Protein AF-0000000067930325 (afdb_homodimer)

Structure (mmCIF, N/CA/C/O backbone):
data_AF-0000000067930325-model_v1
#
loop_
_entity.id
_entity.type
_entity.pdbx_description
1 polymer Acetyltransferase
#
loop_
_atom_site.group_PDB
_atom_site.id
_atom_site.type_symbol
_atom_site.label_atom_id
_atom_site.label_alt_id
_atom_site.label_comp_id
_atom_site.label_asym_id
_atom_site.label_entity_id
_atom_site.label_seq_id
_atom_site.pdbx_PDB_ins_code
_atom_site.Cartn_x
_atom_site.Cartn_y
_atom_site.Cartn_z
_atom_site.occupancy
_atom_site.B_iso_or_equiv
_atom_site.auth_seq_id
_atom_site.auth_comp_id
_atom_site.auth_asym_id
_atom_site.auth_atom_id
_atom_site.pdbx_PDB_model_num
ATOM 1 N N . MET A 1 1 ? 3.953 36.719 16.406 1 61.34 1 MET A N 1
ATOM 2 C CA . MET A 1 1 ? 4.465 35.719 15.469 1 61.34 1 MET A CA 1
ATOM 3 C C . MET A 1 1 ? 3.615 34.438 15.516 1 61.34 1 MET A C 1
ATOM 5 O O . MET A 1 1 ? 3.1 34.062 16.562 1 61.34 1 MET A O 1
ATOM 9 N N . PRO A 1 2 ? 3.152 34.125 14.289 1 77.25 2 PRO A N 1
ATOM 10 C CA . PRO A 1 2 ? 2.273 32.969 14.406 1 77.25 2 PRO A CA 1
ATOM 11 C C . PRO A 1 2 ? 2.955 31.766 15.078 1 77.25 2 PRO A C 1
ATOM 13 O O . PRO A 1 2 ? 4.184 31.656 15.023 1 77.25 2 PRO A O 1
ATOM 16 N N . ALA A 1 3 ? 2.234 31.156 16 1 88.81 3 ALA A N 1
ATOM 17 C CA . ALA A 1 3 ? 2.768 30 16.703 1 88.81 3 ALA A CA 1
ATOM 18 C C . ALA A 1 3 ? 3.393 29 15.742 1 88.81 3 ALA A C 1
ATOM 20 O O . ALA A 1 3 ? 2.881 28.781 14.641 1 88.81 3 ALA A O 1
ATOM 21 N N . PRO A 1 4 ? 4.48 28.469 16.062 1 92.69 4 PRO A N 1
ATOM 22 C CA . PRO A 1 4 ? 5.176 27.531 15.188 1 92.69 4 PRO A CA 1
ATOM 23 C C . PRO A 1 4 ? 4.43 26.203 15.039 1 92.69 4 PRO A C 1
ATOM 25 O O . PRO A 1 4 ? 3.637 25.828 15.906 1 92.69 4 PRO A O 1
ATOM 28 N N . VAL A 1 5 ? 4.629 25.547 13.984 1 95.62 5 VAL A N 1
ATOM 29 C CA . VAL A 1 5 ? 4.098 24.219 13.773 1 95.62 5 VAL A CA 1
ATOM 30 C C . VAL A 1 5 ? 4.949 23.188 14.531 1 95.62 5 VAL A C 1
ATOM 32 O O . VAL A 1 5 ? 6.176 23.203 14.422 1 95.62 5 VAL A O 1
ATOM 35 N N . THR A 1 6 ? 4.359 22.406 15.328 1 96.88 6 THR A N 1
ATOM 36 C CA . THR A 1 6 ? 5.027 21.281 15.969 1 96.88 6 THR A CA 1
ATOM 37 C C . THR A 1 6 ? 4.449 19.953 15.484 1 96.88 6 THR A C 1
ATOM 39 O O . THR A 1 6 ? 3.242 19.844 15.25 1 96.88 6 THR A O 1
ATOM 42 N N . LEU A 1 7 ? 5.305 18.953 15.359 1 98 7 LEU A N 1
ATOM 43 C CA . LEU A 1 7 ? 4.895 17.625 14.891 1 98 7 LEU A CA 1
ATOM 44 C C . LEU A 1 7 ? 5.137 16.578 15.961 1 98 7 LEU A C 1
ATOM 46 O O . LEU A 1 7 ? 6.176 16.594 16.625 1 98 7 LEU A O 1
ATOM 50 N N . ARG A 1 8 ? 4.199 15.688 16.094 1 98.25 8 ARG A N 1
ATOM 51 C CA . ARG A 1 8 ? 4.363 14.562 17.016 1 98.25 8 ARG A CA 1
ATOM 52 C C . ARG A 1 8 ? 3.609 13.336 16.516 1 98.25 8 ARG A C 1
ATOM 54 O O . ARG A 1 8 ? 2.629 13.453 15.781 1 98.25 8 ARG A O 1
ATOM 61 N N . PRO A 1 9 ? 4.062 12.133 17.016 1 98.31 9 PRO A N 1
ATOM 62 C CA . PRO A 1 9 ? 3.275 10.945 16.703 1 98.31 9 PRO A CA 1
ATOM 63 C C . PRO A 1 9 ? 1.896 10.961 17.359 1 98.31 9 PRO A C 1
ATOM 65 O O . PRO A 1 9 ? 1.739 11.484 18.469 1 98.31 9 PRO A O 1
ATOM 68 N N . GLY A 1 10 ? 0.895 10.445 16.656 1 98.56 10 GLY A N 1
ATOM 69 C CA . GLY A 1 10 ? -0.403 10.219 17.281 1 98.56 10 GLY A CA 1
ATOM 70 C C . GLY A 1 10 ? -0.364 9.188 18.391 1 98.56 10 GLY A C 1
ATOM 71 O O . GLY A 1 10 ? 0.476 8.281 18.375 1 98.56 10 GLY A O 1
ATOM 72 N N . ARG A 1 11 ? -1.285 9.422 19.312 1 98.06 11 ARG A N 1
ATOM 73 C CA . ARG A 1 11 ? -1.456 8.484 20.422 1 98.06 11 ARG A CA 1
ATOM 74 C C . ARG A 1 11 ? -2.891 7.973 20.484 1 98.06 11 ARG A C 1
ATOM 76 O O . ARG A 1 11 ? -3.779 8.508 19.812 1 98.06 11 ARG A O 1
ATOM 83 N N . ILE A 1 12 ? -2.979 6.922 21.328 1 98.06 12 ILE A N 1
ATOM 84 C CA . ILE A 1 12 ? -4.289 6.285 21.438 1 98.06 12 ILE A CA 1
ATOM 85 C C . ILE A 1 12 ? -5.316 7.309 21.922 1 98.06 12 ILE A C 1
ATOM 87 O O . ILE A 1 12 ? -6.484 7.258 21.516 1 98.06 12 ILE A O 1
ATOM 91 N N . ASP A 1 13 ? -4.965 8.234 22.656 1 98.25 13 ASP A N 1
ATOM 92 C CA . ASP A 1 13 ? -5.887 9.25 23.156 1 98.25 13 ASP A CA 1
ATOM 93 C C . ASP A 1 13 ? -6.305 10.211 22.047 1 98.25 13 ASP A C 1
ATOM 95 O O . ASP A 1 13 ? -7.25 10.984 22.219 1 98.25 13 ASP A O 1
ATOM 99 N N . ASP A 1 14 ? -5.652 10.141 20.906 1 98.5 14 ASP A N 1
ATOM 100 C CA . ASP A 1 14 ? -5.957 11.031 19.797 1 98.5 14 ASP A CA 1
ATOM 101 C C . ASP A 1 14 ? -6.988 10.406 18.859 1 98.5 14 ASP A C 1
ATOM 103 O O . ASP A 1 14 ? -7.402 11.031 17.875 1 98.5 14 ASP A O 1
ATOM 107 N N . VAL A 1 15 ? -7.465 9.305 19.172 1 98.44 15 VAL A N 1
ATOM 108 C CA . VAL A 1 15 ? -8.234 8.5 18.219 1 98.44 15 VAL A CA 1
ATOM 109 C C . VAL A 1 15 ? -9.477 9.266 17.781 1 98.44 15 VAL A C 1
ATOM 111 O O . VAL A 1 15 ? -9.82 9.281 16.594 1 98.44 15 VAL A O 1
ATOM 114 N N . GLU A 1 16 ? -10.164 9.906 18.688 1 98.44 16 GLU A N 1
ATOM 115 C CA . GLU A 1 16 ? -11.359 10.664 18.328 1 98.44 16 GLU A CA 1
ATOM 116 C C . GLU A 1 16 ? -11.008 11.844 17.422 1 98.44 16 GLU A C 1
ATOM 118 O O . GLU A 1 16 ? -11.727 12.133 16.469 1 98.44 16 GLU A O 1
ATOM 123 N N . THR A 1 17 ? -9.922 12.492 17.734 1 98.38 17 THR A N 1
ATOM 124 C CA . THR A 1 17 ? -9.453 13.609 16.922 1 98.38 17 THR A CA 1
ATOM 125 C C . THR A 1 17 ? -9.078 13.141 15.516 1 98.38 17 THR A C 1
ATOM 127 O O . THR A 1 17 ? -9.422 13.781 14.523 1 98.38 17 THR A O 1
ATOM 130 N N . ILE A 1 18 ? -8.406 12.023 15.461 1 98.44 18 ILE A N 1
ATOM 131 C CA . ILE A 1 18 ? -7.988 11.445 14.188 1 98.44 18 ILE A CA 1
ATOM 132 C C . ILE A 1 18 ? -9.211 11.07 13.359 1 98.44 18 ILE A C 1
ATOM 134 O O . ILE A 1 18 ? -9.312 11.445 12.188 1 98.44 18 ILE A O 1
ATOM 138 N N . HIS A 1 19 ? -10.133 10.438 13.969 1 98.38 19 HIS A N 1
ATOM 139 C CA . HIS A 1 19 ? -11.336 10.031 13.25 1 98.38 19 HIS A CA 1
ATOM 140 C C . HIS A 1 19 ? -12.141 11.242 12.789 1 98.38 19 HIS A C 1
ATOM 142 O O . HIS A 1 19 ? -12.656 11.258 11.664 1 98.38 19 HIS A O 1
ATOM 148 N N . GLY A 1 20 ? -12.258 12.242 13.633 1 97.62 20 GLY A N 1
ATOM 149 C CA . GLY A 1 20 ? -12.914 13.477 13.234 1 97.62 20 GLY A CA 1
ATOM 150 C C . GLY A 1 20 ? -12.281 14.133 12.023 1 97.62 20 GLY A C 1
ATOM 151 O O . GLY A 1 20 ? -12.984 14.641 11.141 1 97.62 20 GLY A O 1
ATOM 152 N N . ALA A 1 21 ? -10.984 14.141 11.953 1 97.69 21 ALA A N 1
ATOM 153 C CA . ALA A 1 21 ? -10.258 14.688 10.812 1 97.69 21 ALA A CA 1
ATOM 154 C C . ALA A 1 21 ? -10.547 13.898 9.539 1 97.69 21 ALA A C 1
ATOM 156 O O . ALA A 1 21 ? -10.703 14.484 8.461 1 97.69 21 ALA A O 1
ATOM 157 N N . LEU A 1 22 ? -10.602 12.57 9.672 1 96.94 22 LEU A N 1
ATOM 158 C CA . LEU A 1 22 ? -10.914 11.727 8.523 1 96.94 22 LEU A CA 1
ATOM 159 C C . LEU A 1 22 ? -12.305 12.047 7.988 1 96.94 22 LEU A C 1
ATOM 161 O O . LEU A 1 22 ? -12.5 12.125 6.773 1 96.94 22 LEU A O 1
ATOM 165 N N . LEU A 1 23 ? -13.266 12.266 8.891 1 96.31 23 LEU A N 1
ATOM 166 C CA . LEU A 1 23 ? -14.617 12.602 8.469 1 96.31 23 LEU A CA 1
ATOM 167 C C . LEU A 1 23 ? -14.648 13.938 7.734 1 96.31 23 LEU A C 1
ATOM 169 O O . LEU A 1 23 ? -15.32 14.07 6.707 1 96.31 23 LEU A O 1
ATOM 173 N N . ARG A 1 24 ? -13.914 14.875 8.219 1 95.25 24 ARG A N 1
ATOM 174 C CA . ARG A 1 24 ? -13.852 16.172 7.57 1 95.25 24 ARG A CA 1
ATOM 175 C C . ARG A 1 24 ? -13.148 16.078 6.219 1 95.25 24 ARG A C 1
ATOM 177 O O . ARG A 1 24 ? -13.555 16.75 5.258 1 95.25 24 ARG A O 1
ATOM 184 N N . LEU A 1 25 ? -12.117 15.266 6.148 1 93.81 25 LEU A N 1
ATOM 185 C CA . LEU A 1 25 ? -11.445 15.023 4.883 1 93.81 25 LEU A CA 1
ATOM 186 C C . LEU A 1 25 ? -12.414 14.453 3.85 1 93.81 25 LEU A C 1
ATOM 188 O O . LEU A 1 25 ? -12.461 14.93 2.711 1 93.81 25 LEU A O 1
ATOM 192 N N . GLY A 1 26 ? -13.141 13.461 4.25 1 91.38 26 GLY A N 1
ATOM 193 C CA . GLY A 1 26 ? -14.148 12.883 3.373 1 91.38 26 GLY A CA 1
ATOM 194 C C . GLY A 1 26 ? -15.164 13.898 2.881 1 91.38 26 GLY A C 1
ATOM 195 O O . GLY A 1 26 ? -15.547 13.883 1.708 1 91.38 26 GLY A O 1
ATOM 196 N N . THR A 1 27 ? -15.57 14.75 3.756 1 88.62 27 THR A N 1
ATOM 197 C CA . THR A 1 27 ? -16.531 15.781 3.406 1 88.62 27 THR A CA 1
ATOM 198 C C . THR A 1 27 ? -15.945 16.75 2.375 1 88.62 27 THR A C 1
ATOM 200 O O . THR A 1 27 ? -16.625 17.109 1.409 1 88.62 27 THR A O 1
ATOM 203 N N . HIS A 1 28 ? -14.734 17.094 2.529 1 86 28 HIS A N 1
ATOM 204 C CA . HIS A 1 28 ? -14.055 18.031 1.643 1 86 28 HIS A CA 1
ATOM 205 C C . HIS A 1 28 ? -14.008 17.5 0.213 1 86 28 HIS A C 1
ATOM 207 O O . HIS A 1 28 ? -14.156 18.266 -0.742 1 86 28 HIS A O 1
ATOM 213 N N . ILE A 1 29 ? -13.938 16.203 0.096 1 81.06 29 ILE A N 1
ATOM 214 C CA . ILE A 1 29 ? -13.789 15.672 -1.251 1 81.06 29 ILE A CA 1
ATOM 215 C C . ILE A 1 29 ? -15.102 15.008 -1.688 1 81.06 29 ILE A C 1
ATOM 217 O O . ILE A 1 29 ? -15.125 14.258 -2.662 1 81.06 29 ILE A O 1
ATOM 221 N N . GLY A 1 30 ? -16.156 15.219 -0.931 1 80.5 30 GLY A N 1
ATOM 222 C CA . GLY A 1 30 ? -17.469 14.719 -1.284 1 80.5 30 GLY A CA 1
ATOM 223 C C . GLY A 1 30 ? -17.594 13.211 -1.141 1 80.5 30 GLY A C 1
ATOM 224 O O . GLY A 1 30 ? -18.359 12.57 -1.869 1 80.5 30 GLY A O 1
ATOM 225 N N . ALA A 1 31 ? -16.766 12.602 -0.215 1 80.31 31 ALA A N 1
ATOM 226 C CA . ALA A 1 31 ? -16.719 11.148 -0.077 1 80.31 31 ALA A CA 1
ATOM 227 C C . ALA A 1 31 ? -17 10.727 1.362 1 80.31 31 ALA A C 1
ATOM 229 O O . ALA A 1 31 ? -16.5 9.695 1.82 1 80.31 31 ALA A O 1
ATOM 230 N N . HIS A 1 32 ? -17.688 11.547 2.02 1 79 32 HIS A N 1
ATOM 231 C CA . HIS A 1 32 ? -17.922 11.25 3.43 1 79 32 HIS A CA 1
ATOM 232 C C . HIS A 1 32 ? -18.641 9.922 3.607 1 79 32 HIS A C 1
ATOM 234 O O . HIS A 1 32 ? -18.391 9.195 4.57 1 79 32 HIS A O 1
ATOM 240 N N . GLN A 1 33 ? -19.438 9.555 2.68 1 80.31 33 GLN A N 1
ATOM 241 C CA . GLN A 1 33 ? -20.203 8.312 2.787 1 80.31 33 GLN A CA 1
ATOM 242 C C . GLN A 1 33 ? -19.297 7.094 2.58 1 80.31 33 GLN A C 1
ATOM 244 O O . GLN A 1 33 ? -19.688 5.973 2.914 1 80.31 33 GLN A O 1
ATOM 249 N N . GLU A 1 34 ? -18.188 7.406 2.15 1 85.31 34 GLU A N 1
ATOM 250 C CA . GLU A 1 34 ? -17.266 6.305 1.888 1 85.31 34 GLU A CA 1
ATOM 251 C C . GLU A 1 34 ? -16.484 5.93 3.141 1 85.31 34 GLU A C 1
ATOM 253 O O . GLU A 1 34 ? -15.867 4.867 3.197 1 85.31 34 GLU A O 1
ATOM 258 N N . ILE A 1 35 ? -16.562 6.789 4.105 1 92.75 35 ILE A N 1
ATOM 259 C CA . ILE A 1 35 ? -15.859 6.508 5.352 1 92.75 35 ILE A CA 1
ATOM 260 C C . ILE A 1 35 ? -16.75 5.672 6.266 1 92.75 35 ILE A C 1
ATOM 262 O O . ILE A 1 35 ? -17.75 6.168 6.797 1 92.75 35 ILE A O 1
ATOM 266 N N . THR A 1 36 ? -16.406 4.477 6.469 1 95.44 36 THR A N 1
ATOM 267 C CA . THR A 1 36 ? -17.203 3.561 7.277 1 95.44 36 THR A CA 1
ATOM 268 C C . THR A 1 36 ? -16.438 3.162 8.539 1 95.44 36 THR A C 1
ATOM 270 O O . THR A 1 36 ? -16.984 2.471 9.406 1 95.44 36 THR A O 1
ATOM 273 N N . SER A 1 37 ? -15.281 3.633 8.656 1 97.44 37 SER A N 1
ATOM 274 C CA . SER A 1 37 ? -14.477 3.324 9.836 1 97.44 37 SER A CA 1
ATOM 275 C C . SER A 1 37 ? -15.055 3.965 11.086 1 97.44 37 SER A C 1
ATOM 277 O O . SER A 1 37 ? -15.797 4.945 11.008 1 97.44 37 SER A O 1
ATOM 279 N N . THR A 1 38 ? -14.672 3.395 12.297 1 97.81 38 THR A N 1
ATOM 280 C CA . THR A 1 38 ? -15.023 3.93 13.609 1 97.81 38 THR A CA 1
ATOM 281 C C . THR A 1 38 ? -13.766 4.207 14.43 1 97.81 38 THR A C 1
ATOM 283 O O . THR A 1 38 ? -12.688 3.682 14.125 1 97.81 38 THR A O 1
ATOM 286 N N . PRO A 1 39 ? -13.969 5.027 15.469 1 98.19 39 PRO A N 1
ATOM 287 C CA . PRO A 1 39 ? -12.836 5.203 16.375 1 98.19 39 PRO A CA 1
ATOM 288 C C . PRO A 1 39 ? -12.312 3.879 16.938 1 98.19 39 PRO A C 1
ATOM 290 O O . PRO A 1 39 ? -11.109 3.715 17.125 1 98.19 39 PRO A O 1
ATOM 293 N N . ASP A 1 40 ? -13.18 2.961 17.125 1 98.12 40 ASP A N 1
ATOM 294 C CA . ASP A 1 40 ? -12.773 1.661 17.656 1 98.12 40 ASP A CA 1
ATOM 295 C C . ASP A 1 40 ? -11.898 0.913 16.641 1 98.12 40 ASP A C 1
ATOM 297 O O . ASP A 1 40 ? -10.953 0.222 17.031 1 98.12 40 ASP A O 1
ATOM 301 N N . ASP A 1 41 ? -12.211 0.988 15.414 1 97.88 41 ASP A N 1
ATOM 302 C CA . ASP A 1 41 ? -11.367 0.389 14.383 1 97.88 41 ASP A CA 1
ATOM 303 C C . ASP A 1 41 ? -9.961 0.983 14.406 1 97.88 41 ASP A C 1
ATOM 305 O O . ASP A 1 41 ? -8.977 0.251 14.359 1 97.88 41 ASP A O 1
ATOM 309 N N . LEU A 1 42 ? -9.961 2.314 14.477 1 98.12 42 LEU A N 1
ATOM 310 C CA . LEU A 1 42 ? -8.68 3.004 14.492 1 98.12 42 LEU A CA 1
ATOM 311 C C . LEU A 1 42 ? -7.875 2.631 15.734 1 98.12 42 LEU A C 1
ATOM 313 O O . LEU A 1 42 ? -6.656 2.463 15.664 1 98.12 42 LEU A O 1
ATOM 317 N N . ARG A 1 43 ? -8.562 2.52 16.828 1 98 43 ARG A N 1
ATOM 318 C CA . ARG A 1 43 ? -7.891 2.1 18.047 1 98 43 ARG A CA 1
ATOM 319 C C . ARG A 1 43 ? -7.289 0.707 17.891 1 98 43 ARG A C 1
ATOM 321 O O . ARG A 1 43 ? -6.125 0.488 18.234 1 98 43 ARG A O 1
ATOM 328 N N . ARG A 1 44 ? -8.023 -0.156 17.406 1 97 44 ARG A N 1
ATOM 329 C CA . ARG A 1 44 ? -7.66 -1.563 17.297 1 97 44 ARG A CA 1
ATOM 330 C C . ARG A 1 44 ? -6.473 -1.739 16.344 1 97 44 ARG A C 1
ATOM 332 O O . ARG A 1 44 ? -5.516 -2.445 16.672 1 97 44 ARG A O 1
ATOM 339 N N . TYR A 1 45 ? -6.488 -1.046 15.258 1 97.81 45 TYR A N 1
ATOM 340 C CA . TYR A 1 45 ? -5.52 -1.356 14.211 1 97.81 45 TYR A CA 1
ATOM 341 C C . TYR A 1 45 ? -4.375 -0.353 14.211 1 97.81 45 TYR A C 1
ATOM 343 O O . TYR A 1 45 ? -3.311 -0.617 13.648 1 97.81 45 TYR A O 1
ATOM 351 N N . GLY A 1 46 ? -4.637 0.748 14.82 1 97.62 46 GLY A N 1
ATOM 352 C CA . GLY A 1 46 ? -3.631 1.794 14.742 1 97.62 46 GLY A CA 1
ATOM 353 C C . GLY A 1 46 ? -2.785 1.909 16 1 97.62 46 GLY A C 1
ATOM 354 O O . GLY A 1 46 ? -1.697 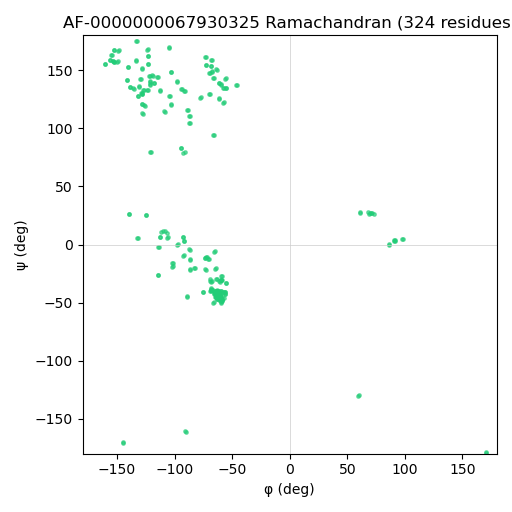2.486 15.969 1 97.62 46 GLY A O 1
ATOM 355 N N . PHE A 1 47 ? -3.225 1.321 17.109 1 97.44 47 PHE A N 1
ATOM 356 C CA . PHE A 1 47 ? -2.521 1.591 18.359 1 97.44 47 PHE A CA 1
ATOM 357 C C . PHE A 1 47 ? -2.393 0.322 19.188 1 97.44 47 PHE A C 1
ATOM 359 O O . PHE A 1 47 ? -2.283 0.386 20.406 1 97.44 47 PHE A O 1
ATOM 366 N N . GLY A 1 48 ? -2.402 -0.778 18.547 1 93.12 48 GLY A N 1
ATOM 367 C CA . GLY A 1 48 ? -2.117 -2.049 19.188 1 93.12 48 GLY A CA 1
ATOM 368 C C . GLY A 1 48 ? -0.646 -2.418 19.156 1 93.12 48 GLY A C 1
ATOM 369 O O . GLY A 1 48 ? 0.212 -1.555 18.969 1 93.12 48 GLY A O 1
ATOM 370 N N . GLU A 1 49 ? -0.253 -3.68 19.359 1 91.5 49 GLU A N 1
ATOM 371 C CA . GLU A 1 49 ? 1.119 -4.172 19.422 1 91.5 49 GLU A CA 1
ATOM 372 C C . GLU A 1 49 ? 1.8 -4.094 18.062 1 91.5 49 GLU A C 1
ATOM 374 O O . GLU A 1 49 ? 2.996 -3.805 17.984 1 91.5 49 GLU A O 1
ATOM 379 N N . LYS A 1 50 ? 1.042 -4.418 17.016 1 92.75 50 LYS A N 1
ATOM 380 C CA . LYS A 1 50 ? 1.522 -4.348 15.648 1 92.75 50 LYS A CA 1
ATOM 381 C C . LYS A 1 50 ? 0.663 -3.4 14.812 1 92.75 50 LYS A C 1
ATOM 383 O O . LYS A 1 50 ? -0.209 -3.844 14.062 1 92.75 50 LYS A O 1
ATOM 388 N N . PRO A 1 51 ? 0.908 -2.141 14.961 1 97.06 51 PRO A N 1
ATOM 389 C CA . PRO A 1 51 ? 0.042 -1.169 14.289 1 97.06 51 PRO A CA 1
ATOM 390 C C . PRO A 1 51 ? 0.065 -1.312 12.773 1 97.06 51 PRO A C 1
ATOM 392 O O . PRO A 1 51 ? 1.132 -1.504 12.18 1 97.06 51 PRO A O 1
ATOM 395 N N . ALA A 1 52 ? -1.107 -1.179 12.203 1 97.62 52 ALA A N 1
ATOM 396 C CA . ALA A 1 52 ? -1.265 -1.292 10.75 1 97.62 52 ALA A CA 1
ATOM 397 C C . ALA A 1 52 ? -0.931 0.027 10.062 1 97.62 52 ALA A C 1
ATOM 399 O O . ALA A 1 52 ? -0.724 0.062 8.844 1 97.62 52 ALA A O 1
ATOM 400 N N . PHE A 1 53 ? -0.977 1.058 10.828 1 98.12 53 PHE A N 1
ATOM 401 C CA . PHE A 1 53 ? -0.636 2.383 10.32 1 98.12 53 PHE A CA 1
ATOM 402 C C . PHE A 1 53 ? -0.04 3.248 11.43 1 98.12 53 PHE A C 1
ATOM 404 O O . PHE A 1 53 ? -0.06 2.867 12.602 1 98.12 53 PHE A O 1
ATOM 411 N N . SER A 1 54 ? 0.546 4.359 10.969 1 98.19 54 SER A N 1
ATOM 412 C CA . SER A 1 54 ? 1.036 5.398 11.867 1 98.19 54 SER A CA 1
ATOM 413 C C . SER A 1 54 ? 0.391 6.746 11.555 1 98.19 54 SER A C 1
ATOM 415 O O . SER A 1 54 ? -0.105 6.961 10.453 1 98.19 54 SER A O 1
ATOM 417 N N . THR A 1 55 ? 0.372 7.57 12.594 1 98.56 55 THR A N 1
ATOM 418 C CA . THR A 1 55 ? -0.148 8.922 12.414 1 98.56 55 THR A CA 1
ATOM 419 C C . THR A 1 55 ? 0.845 9.961 12.93 1 98.56 55 THR A C 1
ATOM 421 O O . THR A 1 55 ? 1.414 9.797 14.016 1 98.56 55 THR A O 1
ATOM 424 N N . LEU A 1 56 ? 1.104 10.922 12.102 1 98.81 56 LEU A N 1
ATOM 425 C CA . LEU A 1 56 ? 1.817 12.125 12.5 1 98.81 56 LEU A CA 1
ATOM 426 C C . LEU A 1 56 ? 0.858 13.305 12.641 1 98.81 56 LEU A C 1
ATOM 428 O O . LEU A 1 56 ? 0.065 13.578 11.742 1 98.81 56 LEU A O 1
ATOM 432 N N . ILE A 1 57 ? 0.906 13.992 13.805 1 98.81 57 ILE A N 1
ATOM 433 C CA . ILE A 1 57 ? -0.016 15.086 14.102 1 98.81 57 ILE A CA 1
ATOM 434 C C . ILE A 1 57 ? 0.748 16.406 14.148 1 98.81 57 ILE A C 1
ATOM 436 O O . ILE A 1 57 ? 1.836 16.484 14.727 1 98.81 57 ILE A O 1
ATOM 440 N N . ALA A 1 58 ? 0.202 17.375 13.484 1 98.69 58 ALA A N 1
ATOM 441 C CA . ALA A 1 58 ? 0.688 18.75 13.57 1 98.69 58 ALA A CA 1
ATOM 442 C C . ALA A 1 58 ? -0.156 19.562 14.547 1 98.69 58 ALA A C 1
ATOM 444 O O . ALA A 1 58 ? -1.384 19.453 14.562 1 98.69 58 ALA A O 1
ATOM 445 N N . GLU A 1 59 ? 0.524 20.391 15.305 1 98.31 59 GLU A N 1
ATOM 446 C CA . GLU A 1 59 ? -0.131 21.328 16.219 1 98.31 59 GLU A CA 1
ATOM 447 C C . GLU A 1 59 ? 0.392 22.75 16.031 1 98.31 59 GLU A C 1
ATOM 449 O O . GLU A 1 59 ? 1.57 22.938 15.727 1 98.31 59 GLU A O 1
ATOM 454 N N . ILE A 1 60 ? -0.484 23.641 16.141 1 97.31 60 ILE A N 1
ATOM 455 C CA . ILE A 1 60 ? -0.146 25.062 16.188 1 97.31 60 ILE A CA 1
ATOM 456 C C . ILE A 1 60 ? -0.756 25.703 17.438 1 97.31 60 ILE A C 1
ATOM 458 O O . ILE A 1 60 ? -1.978 25.688 17.609 1 97.31 60 ILE A O 1
ATOM 462 N N . GLY A 1 61 ? 0.059 26.234 18.297 1 94.62 61 GLY A N 1
ATOM 463 C CA . GLY A 1 61 ? -0.431 26.812 19.531 1 94.62 61 GLY A CA 1
ATOM 464 C C . GLY A 1 61 ? -1.137 25.812 20.422 1 94.62 61 GLY A C 1
ATOM 465 O O . GLY A 1 61 ? -2.152 26.125 21.047 1 94.62 61 GLY A O 1
ATOM 466 N N . GLY A 1 62 ? -0.771 24.594 20.312 1 94.75 62 GLY A N 1
ATOM 467 C CA . GLY A 1 62 ? -1.353 23.562 21.141 1 94.75 62 GLY A CA 1
ATOM 468 C C . GLY A 1 62 ? -2.639 22.984 20.562 1 94.75 62 GLY A C 1
ATOM 469 O O . GLY A 1 62 ? -3.221 22.062 21.141 1 94.75 62 GLY A O 1
ATOM 470 N N . GLU A 1 63 ? -2.982 23.531 19.438 1 96.81 63 GLU A N 1
ATOM 471 C CA . GLU A 1 63 ? -4.215 23.078 18.797 1 96.81 63 GLU A CA 1
ATOM 472 C C . GLU A 1 63 ? -3.92 22.156 17.625 1 96.81 63 GLU A C 1
ATOM 474 O O . GLU A 1 63 ? -2.938 22.344 16.906 1 96.81 63 GLU A O 1
ATOM 479 N N . PHE A 1 64 ? -4.879 21.219 17.438 1 98.19 64 PHE A N 1
ATOM 480 C CA . PHE A 1 64 ? -4.77 20.328 16.297 1 98.19 64 PHE A CA 1
ATOM 481 C C . PHE A 1 64 ? -4.812 21.125 14.992 1 98.19 64 PHE A C 1
ATOM 483 O O . PHE A 1 64 ? -5.766 21.859 14.734 1 98.19 64 PHE A O 1
ATOM 490 N N . ALA A 1 65 ? -3.791 20.922 14.148 1 98.56 65 ALA A N 1
ATOM 491 C CA . ALA A 1 65 ? -3.709 21.656 12.891 1 98.56 65 ALA A CA 1
ATOM 492 C C . ALA A 1 65 ? -3.846 20.719 11.695 1 98.56 65 ALA A C 1
ATOM 494 O O . ALA A 1 65 ? -4.293 21.125 10.625 1 98.56 65 ALA A O 1
ATOM 495 N N . GLY A 1 66 ? -3.482 19.469 11.875 1 98.69 66 GLY A N 1
ATOM 496 C CA . GLY A 1 66 ? -3.562 18.516 10.781 1 98.69 66 GLY A CA 1
ATOM 497 C C . GLY A 1 66 ? -2.893 17.188 11.102 1 98.69 66 GLY A C 1
ATOM 498 O O . GLY A 1 66 ? -2.404 16.984 12.211 1 98.69 66 GLY A O 1
ATOM 499 N N . LEU A 1 67 ? -2.939 16.281 10.094 1 98.75 67 LEU A N 1
ATOM 500 C CA . LEU A 1 67 ? -2.324 14.977 10.312 1 98.75 67 LEU A CA 1
ATOM 501 C C . LEU A 1 67 ? -1.931 14.336 8.984 1 98.75 67 LEU A C 1
ATOM 503 O O . LEU A 1 67 ? -2.385 14.766 7.922 1 98.75 67 LEU A O 1
ATOM 507 N N . CYS A 1 68 ? -1.035 13.422 9.062 1 98.75 68 CYS A N 1
ATOM 508 C CA . CYS A 1 68 ? -0.654 12.508 7.992 1 98.75 68 CYS A CA 1
ATOM 509 C C . CYS A 1 68 ? -0.697 11.062 8.469 1 98.75 68 CYS A C 1
ATOM 511 O O . CYS A 1 68 ? 0.003 10.695 9.414 1 98.75 68 CYS A O 1
ATOM 513 N N . LEU A 1 69 ? -1.598 10.305 7.945 1 98.62 69 LEU A N 1
ATOM 514 C CA . LEU A 1 69 ? -1.65 8.867 8.203 1 98.62 69 LEU A CA 1
ATOM 515 C C . LEU A 1 69 ? -0.912 8.094 7.117 1 98.62 69 LEU A C 1
ATOM 517 O O . LEU A 1 69 ? -1.111 8.344 5.926 1 98.62 69 LEU A O 1
ATOM 521 N N . HIS A 1 70 ? -0.067 7.113 7.551 1 98.62 70 HIS A N 1
ATOM 522 C CA . HIS A 1 70 ? 0.82 6.434 6.613 1 98.62 70 HIS A CA 1
ATOM 523 C C . HIS A 1 70 ? 1.193 5.043 7.113 1 98.62 70 HIS A C 1
ATOM 525 O O . HIS A 1 70 ? 1.002 4.73 8.289 1 98.62 70 HIS A O 1
ATOM 531 N N . PHE A 1 71 ? 1.695 4.203 6.246 1 98.44 71 PHE A N 1
ATOM 532 C CA . PHE A 1 71 ? 2.199 2.883 6.605 1 98.44 71 PHE A CA 1
ATOM 533 C C . PHE A 1 71 ? 3.277 2.432 5.629 1 98.44 71 PHE A C 1
ATOM 535 O O . PHE A 1 71 ? 3.381 2.963 4.52 1 98.44 71 PHE A O 1
ATOM 542 N N . PRO A 1 72 ? 4.133 1.525 6.055 1 97.62 72 PRO A N 1
ATOM 543 C CA . PRO A 1 72 ? 5.211 1.072 5.176 1 97.62 72 PRO A CA 1
ATOM 544 C C . PRO A 1 72 ? 4.703 0.235 4.004 1 97.62 72 PRO A C 1
ATOM 546 O O . PRO A 1 72 ? 3.709 -0.482 4.137 1 97.62 72 PRO A O 1
ATOM 549 N N . ILE A 1 73 ? 5.383 0.356 2.918 1 98 73 ILE A N 1
ATOM 550 C CA . ILE A 1 73 ? 5.195 -0.489 1.744 1 98 73 ILE A CA 1
ATOM 551 C C . ILE A 1 73 ? 6.551 -0.966 1.229 1 98 73 ILE A C 1
ATOM 553 O O . ILE A 1 73 ? 7.594 -0.566 1.747 1 98 73 ILE A O 1
ATOM 557 N N . PHE A 1 74 ? 6.488 -1.822 0.224 1 98 74 PHE A N 1
ATOM 558 C CA . PHE A 1 74 ? 7.73 -2.402 -0.27 1 98 74 PHE A CA 1
ATOM 559 C C . PHE A 1 74 ? 7.703 -2.529 -1.788 1 98 74 PHE A C 1
ATOM 561 O O . PHE A 1 74 ? 6.668 -2.863 -2.369 1 98 74 PHE A O 1
ATOM 568 N N . SER A 1 75 ? 8.828 -2.271 -2.355 1 97 75 SER A N 1
ATOM 569 C CA . SER A 1 75 ? 9.008 -2.514 -3.783 1 97 75 SER A CA 1
ATOM 570 C C . SER A 1 75 ? 9.945 -3.697 -4.027 1 97 75 SER A C 1
ATOM 572 O O . SER A 1 75 ? 11.148 -3.602 -3.797 1 97 75 SER A O 1
ATOM 574 N N . THR A 1 76 ? 9.414 -4.707 -4.578 1 95.75 76 THR A N 1
ATOM 575 C CA . THR A 1 76 ? 10.25 -5.859 -4.906 1 95.75 76 THR A CA 1
ATOM 576 C C . THR A 1 76 ? 11.133 -5.566 -6.117 1 95.75 76 THR A C 1
ATOM 578 O O . THR A 1 76 ? 12.141 -6.238 -6.336 1 95.75 76 THR A O 1
ATOM 581 N N . TRP A 1 77 ? 10.727 -4.621 -6.871 1 94.5 77 TRP A N 1
ATOM 582 C CA . TRP A 1 77 ? 11.516 -4.23 -8.031 1 94.5 77 TRP A CA 1
ATOM 583 C C . TRP A 1 77 ? 12.742 -3.428 -7.613 1 94.5 77 TRP A C 1
ATOM 585 O O . TRP A 1 77 ? 13.852 -3.684 -8.086 1 94.5 77 TRP A O 1
ATOM 595 N N . MET A 1 78 ? 12.57 -2.559 -6.672 1 95.81 78 MET A N 1
ATOM 596 C CA . MET A 1 78 ? 13.695 -1.776 -6.16 1 95.81 78 MET A CA 1
ATOM 597 C C . MET A 1 78 ? 14.414 -2.527 -5.047 1 95.81 78 MET A C 1
ATOM 599 O O . MET A 1 78 ? 15.562 -2.213 -4.723 1 95.81 78 MET A O 1
ATOM 603 N N . GLY A 1 79 ? 13.703 -3.492 -4.438 1 97.12 79 GLY A N 1
ATOM 604 C CA . GLY A 1 79 ? 14.258 -4.215 -3.305 1 97.12 79 GLY A CA 1
ATOM 605 C C . GLY A 1 79 ? 14.383 -3.367 -2.055 1 97.12 79 GLY A C 1
ATOM 606 O O . GLY A 1 79 ? 15.305 -3.555 -1.257 1 97.12 79 GLY A O 1
ATOM 607 N N . ARG A 1 80 ? 13.562 -2.369 -1.92 1 97.62 80 ARG A N 1
ATOM 608 C CA . ARG A 1 80 ? 13.656 -1.417 -0.819 1 97.62 80 ARG A CA 1
ATOM 609 C C . ARG A 1 80 ? 12.281 -1.032 -0.301 1 97.62 80 ARG A C 1
ATOM 611 O O . ARG A 1 80 ? 11.305 -1.05 -1.052 1 97.62 80 ARG A O 1
ATOM 618 N N . PRO A 1 81 ? 12.227 -0.648 1.021 1 97.94 81 PRO A N 1
ATOM 619 C CA . PRO A 1 81 ? 10.961 -0.144 1.569 1 97.94 81 PRO A CA 1
ATOM 620 C C . PRO A 1 81 ? 10.633 1.266 1.085 1 97.94 81 PRO A C 1
ATOM 622 O O . PRO A 1 81 ? 11.492 1.947 0.522 1 97.94 81 PRO A O 1
ATOM 625 N N . GLY A 1 82 ? 9.383 1.59 1.231 1 98.38 82 GLY A N 1
ATOM 626 C CA . GLY A 1 82 ? 8.844 2.936 1.096 1 98.38 82 GLY A CA 1
ATOM 627 C C . GLY A 1 82 ? 7.711 3.225 2.059 1 98.38 82 GLY A C 1
ATOM 628 O O . GLY A 1 82 ? 7.492 2.477 3.014 1 98.38 82 GLY A O 1
ATOM 629 N N . VAL A 1 83 ? 7.094 4.352 1.798 1 98.62 83 VAL A N 1
ATOM 630 C CA . VAL A 1 83 ? 5.98 4.734 2.662 1 98.62 83 VAL A CA 1
ATOM 631 C C . VAL A 1 83 ? 4.777 5.129 1.812 1 98.62 83 VAL A C 1
ATOM 633 O O . VAL A 1 83 ? 4.93 5.777 0.773 1 98.62 83 VAL A O 1
ATOM 636 N N . TYR A 1 84 ? 3.645 4.641 2.244 1 98.56 84 TYR A N 1
ATOM 637 C CA . TYR A 1 84 ? 2.383 5.027 1.621 1 98.56 84 TYR A CA 1
ATOM 638 C C . TYR A 1 84 ? 1.638 6.039 2.484 1 98.56 84 TYR A C 1
ATOM 640 O O . TYR A 1 84 ? 1.318 5.758 3.643 1 98.56 84 TYR A O 1
ATOM 648 N N . VAL A 1 85 ? 1.393 7.199 1.908 1 98.25 85 VAL A N 1
ATOM 649 C CA . VAL A 1 85 ? 0.574 8.203 2.582 1 98.25 85 VAL A CA 1
ATOM 650 C C . VAL A 1 85 ? -0.897 7.984 2.236 1 98.25 85 VAL A C 1
ATOM 652 O O . VAL A 1 85 ? -1.304 8.172 1.087 1 98.25 85 VAL A O 1
ATOM 655 N N . GLN A 1 86 ? -1.629 7.66 3.225 1 96.81 86 GLN A N 1
ATOM 656 C CA . GLN A 1 86 ? -3.039 7.34 3.031 1 96.81 86 GLN A CA 1
ATOM 657 C C . GLN A 1 86 ? -3.908 8.586 3.137 1 96.81 86 GLN A C 1
ATOM 659 O O . GLN A 1 86 ? -4.844 8.773 2.352 1 96.81 86 GLN A O 1
ATOM 664 N N . ASP A 1 87 ? -3.627 9.383 4.125 1 96.69 87 ASP A N 1
ATOM 665 C CA . ASP A 1 87 ? -4.418 10.586 4.367 1 96.69 87 ASP A CA 1
ATOM 666 C C . ASP A 1 87 ? -3.523 11.766 4.742 1 96.69 87 ASP A C 1
ATOM 668 O O . ASP A 1 87 ? -2.596 11.625 5.539 1 96.69 87 ASP A O 1
ATOM 672 N N . LEU A 1 88 ? -3.83 12.828 4.148 1 97.44 88 LEU A N 1
ATOM 673 C CA . LEU A 1 88 ? -3.271 14.117 4.527 1 97.44 88 LEU A CA 1
ATOM 674 C C . LEU A 1 88 ? -4.379 15.148 4.742 1 97.44 88 LEU A C 1
ATOM 676 O O . LEU A 1 88 ? -5.18 15.398 3.84 1 97.44 88 LEU A O 1
ATOM 680 N N . TYR A 1 89 ? -4.418 15.68 5.949 1 97.31 89 TYR A N 1
ATOM 681 C CA . TYR A 1 89 ? -5.469 16.625 6.301 1 97.31 89 TYR A CA 1
ATOM 682 C C . TYR A 1 89 ? -4.895 17.828 7.051 1 97.31 89 TYR A C 1
ATOM 684 O O . TYR A 1 89 ? -4.031 17.672 7.918 1 97.31 89 TYR A O 1
ATOM 692 N N . VAL A 1 90 ? -5.297 18.953 6.664 1 97.88 90 VAL A N 1
ATOM 693 C CA . VAL A 1 90 ? -4.98 20.203 7.359 1 97.88 90 VAL A CA 1
ATOM 694 C C . VAL A 1 90 ? -6.262 20.984 7.617 1 97.88 90 VAL A C 1
ATOM 696 O O . VAL A 1 90 ? -7.07 21.188 6.711 1 97.88 90 VAL A O 1
ATOM 699 N N . GLU A 1 91 ? -6.43 21.406 8.859 1 97.38 91 GLU A N 1
ATOM 700 C CA . GLU A 1 91 ? -7.566 22.266 9.18 1 97.38 91 GLU A CA 1
ATOM 701 C C . GLU A 1 91 ? -7.594 23.5 8.297 1 97.38 91 GLU A C 1
ATOM 703 O O . GLU A 1 91 ? -6.555 24.109 8.031 1 97.38 91 GLU A O 1
ATOM 708 N N . ASP A 1 92 ? -8.812 23.875 7.949 1 95.12 92 ASP A N 1
ATOM 709 C CA . ASP A 1 92 ? -9 25 7.031 1 95.12 92 ASP A CA 1
ATOM 710 C C . ASP A 1 92 ? -8.32 26.266 7.57 1 95.12 92 ASP A C 1
ATOM 712 O O . ASP A 1 92 ? -7.652 26.984 6.82 1 95.12 92 ASP A O 1
ATOM 716 N N . ARG A 1 93 ? -8.438 26.547 8.805 1 94.44 93 ARG A N 1
ATOM 717 C CA . ARG A 1 93 ? -7.953 27.797 9.398 1 94.44 93 ARG A CA 1
ATOM 718 C C . ARG A 1 93 ? -6.43 27.828 9.438 1 94.44 93 ARG A C 1
ATOM 720 O O . ARG A 1 93 ? -5.832 28.891 9.68 1 94.44 93 ARG A O 1
ATOM 727 N N . PHE A 1 94 ? -5.809 26.672 9.195 1 95.62 94 PHE A N 1
ATOM 728 C CA . PHE A 1 94 ? -4.352 26.641 9.258 1 95.62 94 PHE A CA 1
ATOM 729 C C . PHE A 1 94 ? -3.758 26.406 7.871 1 95.62 94 PHE A C 1
ATOM 731 O O . PHE A 1 94 ? -2.555 26.172 7.738 1 95.62 94 PHE A O 1
ATOM 738 N N . ARG A 1 95 ? -4.555 26.391 6.859 1 92.31 95 ARG A N 1
ATOM 739 C CA . ARG A 1 95 ? -4.047 26.234 5.5 1 92.31 95 ARG A CA 1
ATOM 740 C C . ARG A 1 95 ? -3.234 27.453 5.074 1 92.31 95 ARG A C 1
ATOM 742 O O . ARG A 1 95 ? -3.428 28.547 5.602 1 92.31 95 ARG A O 1
ATOM 749 N N . GLY A 1 96 ? -2.268 27.234 4.254 1 89.94 96 GLY A N 1
ATOM 750 C CA . GLY A 1 96 ? -1.384 28.312 3.818 1 89.94 96 GLY A CA 1
ATOM 751 C C . GLY A 1 96 ? -0.169 28.484 4.711 1 89.94 96 GLY A C 1
ATOM 752 O O . GLY A 1 96 ? 0.651 29.375 4.484 1 89.94 96 GLY A O 1
ATOM 753 N N . ARG A 1 97 ? -0.027 27.625 5.664 1 91.62 97 ARG A N 1
ATOM 754 C CA . ARG A 1 97 ? 1.084 27.719 6.605 1 91.62 97 ARG A CA 1
ATOM 755 C C . ARG A 1 97 ? 2.064 26.562 6.402 1 91.62 97 ARG A C 1
ATOM 757 O O . ARG A 1 97 ? 2.809 26.203 7.316 1 91.62 97 ARG A O 1
ATOM 764 N N . ARG A 1 98 ? 1.957 25.828 5.398 1 94 98 ARG A N 1
ATOM 765 C CA . ARG A 1 98 ? 2.855 24.766 4.977 1 94 98 ARG A CA 1
ATOM 766 C C . ARG A 1 98 ? 2.785 23.578 5.938 1 94 98 ARG A C 1
ATOM 768 O O . ARG A 1 98 ? 3.771 22.859 6.121 1 94 98 ARG A O 1
ATOM 775 N N . VAL A 1 99 ? 1.668 23.469 6.559 1 96.56 99 VAL A N 1
ATOM 776 C CA . VAL A 1 99 ? 1.485 22.375 7.504 1 96.56 99 VAL A CA 1
ATOM 777 C C . VAL A 1 99 ? 1.553 21.031 6.762 1 96.56 99 VAL A C 1
ATOM 779 O O . VAL A 1 99 ? 2.268 20.125 7.18 1 96.56 99 VAL A O 1
ATOM 782 N N . GLY A 1 100 ? 0.867 20.906 5.598 1 97.25 100 GLY A N 1
ATOM 783 C CA . GLY A 1 100 ? 0.873 19.688 4.812 1 97.25 100 GLY A CA 1
ATOM 784 C C . GLY A 1 100 ? 2.256 19.281 4.336 1 97.25 100 GLY A C 1
ATOM 785 O O . GLY A 1 100 ? 2.637 18.109 4.422 1 97.25 100 GLY A O 1
ATOM 786 N N . GLU A 1 101 ? 2.932 20.25 3.871 1 96.69 101 GLU A N 1
ATOM 787 C CA . GLU A 1 101 ? 4.293 20.016 3.4 1 96.69 101 GLU A CA 1
ATOM 788 C C . GLU A 1 101 ? 5.188 19.516 4.535 1 96.69 101 GLU A C 1
ATOM 790 O O . GLU A 1 101 ? 5.957 18.578 4.359 1 96.69 101 GLU A O 1
ATOM 795 N N . ARG A 1 102 ? 5.09 20.141 5.672 1 96.88 102 ARG A N 1
ATOM 796 C CA . ARG A 1 102 ? 5.906 19.75 6.82 1 96.88 102 ARG A CA 1
ATOM 797 C C . ARG A 1 102 ? 5.598 18.328 7.262 1 96.88 102 ARG A C 1
ATOM 799 O O . ARG A 1 102 ? 6.504 17.562 7.605 1 96.88 102 ARG A O 1
ATOM 806 N N . LEU A 1 103 ? 4.355 17.984 7.293 1 98.12 103 LEU A N 1
ATOM 807 C CA . LEU A 1 103 ? 3.945 16.625 7.637 1 98.12 103 LEU A CA 1
ATOM 808 C C . LEU A 1 103 ? 4.555 15.617 6.672 1 98.12 103 LEU A C 1
ATOM 810 O O . LEU A 1 103 ? 5.156 14.633 7.098 1 98.12 103 LEU A O 1
ATOM 814 N N . LEU A 1 104 ? 4.465 15.898 5.391 1 98.12 104 LEU A N 1
ATOM 815 C CA . LEU A 1 104 ? 4.957 14.984 4.363 1 98.12 104 LEU A CA 1
ATOM 816 C C . LEU A 1 104 ? 6.477 14.844 4.441 1 98.12 104 LEU A C 1
ATOM 818 O O . LEU A 1 104 ? 7.012 13.742 4.32 1 98.12 104 LEU A O 1
ATOM 822 N N . ARG A 1 105 ? 7.133 15.898 4.633 1 97.81 105 ARG A N 1
ATOM 823 C CA . ARG A 1 105 ? 8.594 15.859 4.707 1 97.81 105 ARG A CA 1
ATOM 824 C C . ARG A 1 105 ? 9.062 15.07 5.922 1 97.81 105 ARG A C 1
ATOM 826 O O . ARG A 1 105 ? 10.039 14.328 5.848 1 97.81 105 ARG A O 1
ATOM 833 N N . ARG A 1 106 ? 8.391 15.234 7.012 1 98.06 106 ARG A N 1
ATOM 834 C CA . ARG A 1 106 ? 8.75 14.469 8.203 1 98.06 106 ARG A CA 1
ATOM 835 C C . ARG A 1 106 ? 8.531 12.977 7.973 1 98.06 106 ARG A C 1
ATOM 837 O O . ARG A 1 106 ? 9.367 12.148 8.359 1 98.06 106 ARG A O 1
ATOM 844 N N . VAL A 1 107 ? 7.441 12.594 7.371 1 98.38 107 VAL A N 1
ATOM 845 C CA . VAL A 1 107 ? 7.164 11.195 7.059 1 98.38 107 VAL A CA 1
ATOM 846 C C . VAL A 1 107 ? 8.242 10.648 6.125 1 98.38 107 VAL A C 1
ATOM 848 O O . VAL A 1 107 ? 8.742 9.539 6.324 1 98.38 107 VAL A O 1
ATOM 851 N N . ALA A 1 108 ? 8.594 11.43 5.156 1 98.44 108 ALA A N 1
ATOM 852 C CA . ALA A 1 108 ? 9.648 11.031 4.223 1 98.44 108 ALA A CA 1
ATOM 853 C C . ALA A 1 108 ? 10.984 10.859 4.938 1 98.44 108 ALA A C 1
ATOM 855 O O . ALA A 1 108 ? 11.719 9.906 4.68 1 98.44 108 ALA A O 1
ATOM 856 N N . LYS A 1 109 ? 11.273 11.781 5.77 1 98.31 109 LYS A N 1
ATOM 857 C CA . LYS A 1 109 ? 12.516 11.727 6.535 1 98.31 109 LYS A CA 1
ATOM 858 C C . LYS A 1 109 ? 12.578 10.461 7.383 1 98.31 109 LYS A C 1
ATOM 860 O O . LYS A 1 109 ? 13.609 9.781 7.418 1 98.31 109 LYS A O 1
ATOM 865 N N . GLU A 1 110 ? 11.57 10.156 8.078 1 97.94 110 GLU A N 1
ATOM 866 C CA . GLU A 1 110 ? 11.516 8.953 8.906 1 97.94 110 GLU A CA 1
ATOM 867 C C . GLU A 1 110 ? 11.617 7.695 8.055 1 97.94 110 GLU A C 1
ATOM 869 O O . GLU A 1 110 ? 12.281 6.73 8.438 1 97.94 110 GLU A O 1
ATOM 874 N N . CYS A 1 111 ? 10.945 7.719 6.922 1 98.12 111 CYS A N 1
ATOM 875 C CA . CYS A 1 111 ? 11.047 6.602 5.984 1 98.12 111 CYS A CA 1
ATOM 876 C C . CYS A 1 111 ? 12.484 6.402 5.52 1 98.12 111 CYS A C 1
ATOM 878 O O . CYS A 1 111 ? 12.992 5.281 5.52 1 98.12 111 CYS A O 1
ATOM 880 N N . ARG A 1 112 ? 13.094 7.434 5.164 1 97.88 112 ARG A N 1
ATOM 881 C CA . ARG A 1 112 ? 14.477 7.371 4.715 1 97.88 112 ARG A CA 1
ATOM 882 C C . ARG A 1 112 ? 15.383 6.824 5.812 1 97.88 112 ARG A C 1
ATOM 884 O O . ARG A 1 112 ? 16.25 5.988 5.547 1 97.88 112 ARG A O 1
ATOM 891 N N . ALA A 1 113 ? 15.18 7.293 6.965 1 97.12 113 ALA A N 1
ATOM 892 C CA . ALA A 1 113 ? 15.977 6.844 8.102 1 97.12 113 ALA A CA 1
ATOM 893 C C . ALA A 1 113 ? 15.836 5.34 8.312 1 97.12 113 ALA A C 1
ATOM 895 O O . ALA A 1 113 ? 16.766 4.688 8.797 1 97.12 113 ALA A O 1
ATOM 896 N N . ALA A 1 114 ? 14.734 4.809 7.906 1 95.38 114 ALA A N 1
ATOM 897 C CA . ALA A 1 114 ? 14.461 3.381 8.062 1 95.38 114 ALA A CA 1
ATOM 898 C C . ALA A 1 114 ? 14.891 2.602 6.82 1 95.38 114 ALA A C 1
ATOM 900 O O . ALA A 1 114 ? 14.57 1.422 6.676 1 95.38 114 ALA A O 1
ATOM 901 N N . GLY A 1 115 ? 15.555 3.32 5.895 1 95.69 115 GLY A N 1
ATOM 902 C CA . GLY A 1 115 ? 16.078 2.654 4.711 1 95.69 115 GLY A CA 1
ATOM 903 C C . GLY A 1 115 ? 15.164 2.791 3.504 1 95.69 115 GLY A C 1
ATOM 904 O O . GLY A 1 115 ? 15.43 2.203 2.453 1 95.69 115 GLY A O 1
ATOM 905 N N . GLY A 1 116 ? 14.094 3.562 3.668 1 97.94 116 GLY A N 1
ATOM 906 C CA . GLY A 1 116 ? 13.164 3.766 2.572 1 97.94 116 GLY A CA 1
ATOM 907 C C . GLY A 1 116 ? 13.711 4.66 1.479 1 97.94 116 GLY A C 1
ATOM 908 O O . GLY A 1 116 ? 14.562 5.516 1.737 1 97.94 116 GLY A O 1
ATOM 909 N N . VAL A 1 117 ? 13.117 4.422 0.217 1 98.06 117 VAL A N 1
ATOM 910 C CA . VAL A 1 117 ? 13.703 5.148 -0.907 1 98.06 117 VAL A CA 1
ATOM 911 C C . VAL A 1 117 ? 12.594 5.793 -1.738 1 98.06 117 VAL A C 1
ATOM 913 O O . VAL A 1 117 ? 12.852 6.293 -2.836 1 98.06 117 VAL A O 1
ATOM 916 N N . TYR A 1 118 ? 11.312 5.711 -1.259 1 97.88 118 TYR A N 1
ATOM 917 C CA . TYR A 1 118 ? 10.234 6.316 -2.037 1 97.88 118 TYR A CA 1
ATOM 918 C C . TYR A 1 118 ? 9.008 6.562 -1.169 1 97.88 118 TYR A C 1
ATOM 920 O O . TYR A 1 118 ? 8.875 5.984 -0.088 1 97.88 118 TYR A O 1
ATOM 928 N N . LEU A 1 119 ? 8.227 7.496 -1.587 1 98.44 119 LEU A N 1
ATOM 929 C CA . LEU A 1 119 ? 6.918 7.828 -1.045 1 98.44 119 LEU A CA 1
ATOM 930 C C . LEU A 1 119 ? 5.852 7.77 -2.131 1 98.44 119 LEU A C 1
ATOM 932 O O . LEU A 1 119 ? 6.066 8.25 -3.246 1 98.44 119 LEU A O 1
ATOM 936 N N . ARG A 1 120 ? 4.758 7.105 -1.749 1 97.19 120 ARG A N 1
ATOM 937 C CA . ARG A 1 120 ? 3.629 6.945 -2.662 1 97.19 120 ARG A CA 1
ATOM 938 C C . ARG A 1 120 ? 2.324 7.379 -2.002 1 97.19 120 ARG A C 1
ATOM 940 O O . ARG A 1 120 ? 2.193 7.324 -0.778 1 97.19 120 ARG A O 1
ATOM 947 N N . LEU A 1 121 ? 1.429 7.832 -2.816 1 95.44 121 LEU A N 1
ATOM 948 C CA . LEU A 1 121 ? 0.06 8.094 -2.383 1 95.44 121 LEU A CA 1
ATOM 949 C C . LEU A 1 121 ? -0.912 7.965 -3.551 1 95.44 121 LEU A C 1
ATOM 951 O O . LEU A 1 121 ? -0.493 7.785 -4.695 1 95.44 121 LEU A O 1
ATOM 955 N N . SER A 1 122 ? -2.184 7.922 -3.242 1 91.75 122 SER A N 1
ATOM 956 C CA . SER A 1 122 ? -3.242 7.922 -4.246 1 91.75 122 SER A CA 1
ATOM 957 C C . SER A 1 122 ? -4.188 9.102 -4.047 1 91.75 122 SER A C 1
ATOM 959 O O . SER A 1 122 ? -4.523 9.453 -2.914 1 91.75 122 SER A O 1
ATOM 961 N N . VAL A 1 123 ? -4.543 9.695 -5.094 1 89.75 123 VAL A N 1
ATOM 962 C CA . VAL A 1 123 ? -5.453 10.836 -5.078 1 89.75 123 VAL A CA 1
ATOM 963 C C . VAL A 1 123 ? -6.676 10.531 -5.941 1 89.75 123 VAL A C 1
ATOM 965 O O . VAL A 1 123 ? -6.566 9.875 -6.977 1 89.75 123 VAL A O 1
ATOM 968 N N . ASP A 1 124 ? -7.77 11.055 -5.449 1 86.62 124 ASP A N 1
ATOM 969 C CA . ASP A 1 124 ? -8.945 11.008 -6.309 1 86.62 124 ASP A CA 1
ATOM 970 C C . ASP A 1 124 ? -8.695 11.75 -7.621 1 86.62 124 ASP A C 1
ATOM 972 O O . ASP A 1 124 ? -8.156 12.859 -7.617 1 86.62 124 ASP A O 1
ATOM 976 N N . THR A 1 125 ? -9.164 11.156 -8.734 1 84.88 125 THR A N 1
ATOM 977 C CA . THR A 1 125 ? -8.883 11.711 -10.047 1 84.88 125 THR A CA 1
ATOM 978 C C . THR A 1 125 ? -9.531 13.086 -10.203 1 84.88 125 THR A C 1
ATOM 980 O O . THR A 1 125 ? -9.102 13.891 -11.031 1 84.88 125 THR A O 1
ATOM 983 N N . ASP A 1 126 ? -10.5 13.391 -9.445 1 85.44 126 ASP A N 1
ATOM 984 C CA . ASP A 1 126 ? -11.227 14.648 -9.57 1 85.44 126 ASP A CA 1
ATOM 985 C C . ASP A 1 126 ? -10.703 15.688 -8.578 1 85.44 126 ASP A C 1
ATOM 987 O O . ASP A 1 126 ? -11.156 16.828 -8.562 1 85.44 126 ASP A O 1
ATOM 991 N N . ASN A 1 127 ? -9.75 15.336 -7.816 1 87.44 127 ASN A N 1
ATOM 992 C CA . ASN A 1 127 ? -9.211 16.25 -6.809 1 87.44 127 ASN A CA 1
ATOM 993 C C . ASN A 1 127 ? -8.031 17.047 -7.355 1 87.44 127 ASN A C 1
ATOM 995 O O . ASN A 1 127 ? -6.891 16.844 -6.941 1 87.44 127 ASN A O 1
ATOM 999 N N . GLU A 1 128 ? -8.336 18.031 -8.094 1 88.88 128 GLU A N 1
ATOM 1000 C CA . GLU A 1 128 ? -7.312 18.828 -8.781 1 88.88 128 GLU A CA 1
ATOM 1001 C C . GLU A 1 128 ? -6.465 19.609 -7.793 1 88.88 128 GLU A C 1
ATOM 1003 O O . GLU A 1 128 ? -5.273 19.828 -8.016 1 88.88 128 GLU A O 1
ATOM 1008 N N . THR A 1 129 ? -7.051 19.969 -6.762 1 88.31 129 THR A N 1
ATOM 1009 C CA . THR A 1 129 ? -6.348 20.75 -5.75 1 88.31 129 THR A CA 1
ATOM 1010 C C . THR A 1 129 ? -5.238 19.922 -5.105 1 88.31 129 THR A C 1
ATOM 1012 O O . THR A 1 129 ? -4.102 20.375 -4.984 1 88.31 129 THR A O 1
ATOM 1015 N N . ALA A 1 130 ? -5.609 18.734 -4.691 1 90.19 130 ALA A N 1
ATOM 1016 C CA . ALA A 1 130 ? -4.609 17.844 -4.098 1 90.19 130 ALA A CA 1
ATOM 1017 C C . ALA A 1 130 ? -3.496 17.531 -5.09 1 90.19 130 ALA A C 1
ATOM 1019 O O . ALA A 1 130 ? -2.314 17.578 -4.742 1 90.19 130 ALA A O 1
ATOM 1020 N N . LYS A 1 131 ? -3.854 17.266 -6.336 1 91.56 131 LYS A N 1
ATOM 1021 C CA . LYS A 1 131 ? -2.875 16.953 -7.371 1 91.56 131 LYS A CA 1
ATOM 1022 C C . LYS A 1 131 ? -1.88 18.094 -7.551 1 91.56 131 LYS A C 1
ATOM 1024 O O . LYS A 1 131 ? -0.669 17.875 -7.609 1 91.56 131 LYS A O 1
ATOM 1029 N N . ALA A 1 132 ? -2.391 19.281 -7.602 1 91.25 132 ALA A N 1
ATOM 1030 C CA . ALA A 1 132 ? -1.546 20.453 -7.758 1 91.25 132 ALA A CA 1
ATOM 1031 C C . ALA A 1 132 ? -0.612 20.625 -6.562 1 91.25 132 ALA A C 1
ATOM 1033 O O . ALA A 1 132 ? 0.556 20.984 -6.723 1 91.25 132 ALA A O 1
ATOM 1034 N N . PHE A 1 133 ? -1.165 20.375 -5.426 1 92.44 133 PHE A N 1
ATOM 1035 C CA . PHE A 1 133 ? -0.387 20.469 -4.195 1 92.44 133 PHE A CA 1
ATOM 1036 C C . PHE A 1 133 ? 0.79 19.5 -4.223 1 92.44 133 PHE A C 1
ATOM 1038 O O . PHE A 1 133 ? 1.932 19.891 -3.977 1 92.44 133 PHE A O 1
ATOM 1045 N N . TYR A 1 134 ? 0.585 18.234 -4.547 1 94.75 134 TYR A N 1
ATOM 1046 C CA . TYR A 1 134 ? 1.635 17.219 -4.559 1 94.75 134 TYR A CA 1
ATOM 1047 C C . TYR A 1 134 ? 2.633 17.484 -5.68 1 94.75 134 TYR A C 1
ATOM 1049 O O . TYR A 1 134 ? 3.84 17.312 -5.496 1 94.75 134 TYR A O 1
ATOM 1057 N N . GLU A 1 135 ? 2.111 17.906 -6.789 1 91.94 135 GLU A N 1
ATOM 1058 C CA . GLU A 1 135 ? 2.98 18.234 -7.914 1 91.94 135 GLU A CA 1
ATOM 1059 C C . GLU A 1 135 ? 3.963 19.344 -7.543 1 91.94 135 GLU A C 1
ATOM 1061 O O . GLU A 1 135 ? 5.141 19.297 -7.906 1 91.94 135 GLU A O 1
ATOM 1066 N N . LYS A 1 136 ? 3.512 20.281 -6.844 1 92.38 136 LYS A N 1
ATOM 1067 C CA . LYS A 1 136 ? 4.355 21.391 -6.402 1 92.38 136 LYS A CA 1
ATOM 1068 C C . LYS A 1 136 ? 5.473 20.891 -5.484 1 92.38 136 LYS A C 1
ATOM 1070 O O . LYS A 1 136 ? 6.555 21.484 -5.441 1 92.38 136 LYS A O 1
ATOM 1075 N N . LEU A 1 137 ? 5.262 19.844 -4.75 1 93.31 137 LEU A N 1
ATOM 1076 C CA . LEU A 1 137 ? 6.234 19.297 -3.816 1 93.31 137 LEU A CA 1
ATOM 1077 C C . LEU A 1 137 ? 7.164 18.312 -4.527 1 93.31 137 LEU A C 1
ATOM 1079 O O . LEU A 1 137 ? 8.055 17.734 -3.902 1 93.31 137 LEU A O 1
ATOM 1083 N N . GLY A 1 138 ? 6.895 18.047 -5.84 1 92.31 138 GLY A N 1
ATOM 1084 C CA . GLY A 1 138 ? 7.723 17.125 -6.605 1 92.31 138 GLY A CA 1
ATOM 1085 C C . GLY A 1 138 ? 7.219 15.695 -6.566 1 92.31 138 GLY A C 1
ATOM 1086 O O . GLY A 1 138 ? 7.887 14.781 -7.059 1 92.31 138 GLY A O 1
ATOM 1087 N N . ILE A 1 139 ? 6.105 15.469 -5.934 1 94 139 ILE A N 1
ATOM 1088 C CA . ILE A 1 139 ? 5.441 14.164 -5.961 1 94 139 ILE A CA 1
ATOM 1089 C C . ILE A 1 139 ? 4.527 14.078 -7.184 1 94 139 ILE A C 1
ATOM 1091 O O . ILE A 1 139 ? 3.434 14.648 -7.188 1 94 139 ILE A O 1
ATOM 1095 N N . GLY A 1 140 ? 5.008 13.312 -8.188 1 90.12 140 GLY A N 1
ATOM 1096 C CA . GLY A 1 140 ? 4.367 13.438 -9.484 1 90.12 140 GLY A CA 1
ATOM 1097 C C . GLY A 1 140 ? 3.463 12.266 -9.82 1 90.12 140 GLY A C 1
ATOM 1098 O O . GLY A 1 140 ? 3.529 11.219 -9.18 1 90.12 140 GLY A O 1
ATOM 1099 N N . TRP A 1 141 ? 2.709 12.477 -10.883 1 85.94 141 TRP A N 1
ATOM 1100 C CA . TRP A 1 141 ? 1.768 11.492 -11.414 1 85.94 141 TRP A CA 1
ATOM 1101 C C . TRP A 1 141 ? 2.506 10.312 -12.031 1 85.94 141 TRP A C 1
ATOM 1103 O O . TRP A 1 141 ? 3.473 10.5 -12.781 1 85.94 141 TRP A O 1
ATOM 1113 N N . SER A 1 142 ? 2.027 9.156 -11.555 1 86.62 142 SER A N 1
ATOM 1114 C CA . SER A 1 142 ? 2.506 7.941 -12.203 1 86.62 142 SER A CA 1
ATOM 1115 C C . SER A 1 142 ? 1.551 7.488 -13.305 1 86.62 142 SER A C 1
ATOM 1117 O O . SER A 1 142 ? 0.736 6.586 -13.094 1 86.62 142 SER A O 1
ATOM 1119 N N . SER A 1 143 ? 1.675 8.07 -14.477 1 76.62 143 SER A N 1
ATOM 1120 C CA . SER A 1 143 ? 0.755 7.84 -15.586 1 76.62 143 SER A CA 1
ATOM 1121 C C . SER A 1 143 ? 0.827 6.398 -16.078 1 76.62 143 SER A C 1
ATOM 1123 O O . SER A 1 143 ? -0.05 5.941 -16.812 1 76.62 143 SER A O 1
ATOM 1125 N N . TYR A 1 144 ? 1.7 5.645 -15.586 1 75.88 144 TYR A N 1
ATOM 1126 C CA . TYR A 1 144 ? 1.925 4.301 -16.109 1 75.88 144 TYR A CA 1
ATOM 1127 C C . TYR A 1 144 ? 1.385 3.248 -15.148 1 75.88 144 TYR A C 1
ATOM 1129 O O . TYR A 1 144 ? 1.537 2.047 -15.383 1 75.88 144 TYR A O 1
ATOM 1137 N N . GLU A 1 145 ? 0.75 3.721 -14.156 1 86.31 145 GLU A N 1
ATOM 1138 C CA . GLU A 1 145 ? 0.218 2.77 -13.188 1 86.31 145 GLU A CA 1
ATOM 1139 C C . GLU A 1 145 ? -1.272 2.996 -12.953 1 86.31 145 GLU A C 1
ATOM 1141 O O . GLU A 1 145 ? -1.709 4.133 -12.758 1 86.31 145 GLU A O 1
ATOM 1146 N N . GLN A 1 146 ? -1.966 1.925 -12.992 1 87.88 146 GLN A N 1
ATOM 1147 C CA . GLN A 1 146 ? -3.395 1.938 -12.703 1 87.88 146 GLN A CA 1
ATOM 1148 C C . GLN A 1 146 ? -3.727 1.017 -11.531 1 87.88 146 GLN A C 1
ATOM 1150 O O . GLN A 1 146 ? -3.223 -0.106 -11.453 1 87.88 146 GLN A O 1
ATOM 1155 N N . VAL A 1 147 ? -4.641 1.534 -10.711 1 91.94 147 VAL A N 1
ATOM 1156 C CA . VAL A 1 147 ? -5.016 0.777 -9.516 1 91.94 147 VAL A CA 1
ATOM 1157 C C . VAL A 1 147 ? -6.211 -0.121 -9.836 1 91.94 147 VAL A C 1
ATOM 1159 O O . VAL A 1 147 ? -7.168 0.311 -10.484 1 91.94 147 VAL A O 1
ATOM 1162 N N . GLN A 1 148 ? -6.145 -1.379 -9.461 1 94.12 148 GLN A N 1
ATOM 1163 C CA . GLN A 1 148 ? -7.258 -2.32 -9.469 1 94.12 148 GLN A CA 1
ATOM 1164 C C . GLN A 1 148 ? -7.547 -2.842 -8.062 1 94.12 148 GLN A C 1
ATOM 1166 O O . GLN A 1 148 ? -6.633 -3.008 -7.258 1 94.12 148 GLN A O 1
ATOM 1171 N N . LYS A 1 149 ? -8.898 -3.068 -7.844 1 95.56 149 LYS A N 1
ATOM 1172 C CA . LYS A 1 149 ? -9.227 -3.553 -6.504 1 95.56 149 LYS A CA 1
ATOM 1173 C C . LYS A 1 149 ? -10.516 -4.375 -6.52 1 95.56 149 LYS A C 1
ATOM 1175 O O . LYS A 1 149 ? -11.289 -4.309 -7.473 1 95.56 149 LYS A O 1
ATOM 1180 N N . ILE A 1 150 ? -10.695 -5.207 -5.539 1 96.06 150 ILE A N 1
ATOM 1181 C CA . ILE A 1 150 ? -11.914 -5.934 -5.195 1 96.06 150 ILE A CA 1
ATOM 1182 C C . ILE A 1 150 ? -12.195 -5.789 -3.701 1 96.06 150 ILE A C 1
ATOM 1184 O O . ILE A 1 150 ? -11.305 -5.984 -2.873 1 96.06 150 ILE A O 1
ATOM 1188 N N . VAL A 1 151 ? -13.438 -5.355 -3.361 1 95.12 151 VAL A N 1
ATOM 1189 C CA . VAL A 1 151 ? -13.711 -4.922 -1.993 1 95.12 151 VAL A CA 1
ATOM 1190 C C . VAL A 1 151 ? -15.016 -5.539 -1.505 1 95.12 151 VAL A C 1
ATOM 1192 O O . VAL A 1 151 ? -15.867 -5.93 -2.311 1 95.12 151 VAL A O 1
ATOM 1195 N N . GLY A 1 152 ? -15.156 -5.613 -0.231 1 95.12 152 GLY A N 1
ATOM 1196 C CA . GLY A 1 152 ? -16.422 -5.945 0.401 1 95.12 152 GLY A CA 1
ATOM 1197 C C . GLY A 1 152 ? -16.953 -7.312 -0.001 1 95.12 152 GLY A C 1
ATOM 1198 O O . GLY A 1 152 ? -16.219 -8.305 0.047 1 95.12 152 GLY A O 1
ATOM 1199 N N . ASP A 1 153 ? -18.203 -7.348 -0.403 1 95.31 153 ASP A N 1
ATOM 1200 C CA . ASP A 1 153 ? -18.875 -8.617 -0.694 1 95.31 153 ASP A CA 1
ATOM 1201 C C . ASP A 1 153 ? -18.203 -9.32 -1.872 1 95.31 153 ASP A C 1
ATOM 1203 O O . ASP A 1 153 ? -18.062 -10.547 -1.871 1 95.31 153 ASP A O 1
ATOM 1207 N N . ALA A 1 154 ? -17.859 -8.523 -2.814 1 95.44 154 ALA A N 1
ATOM 1208 C CA . ALA A 1 154 ? -17.188 -9.117 -3.967 1 95.44 154 ALA A CA 1
ATOM 1209 C C . ALA A 1 154 ? -15.859 -9.758 -3.561 1 95.44 154 ALA A C 1
ATOM 1211 O O . ALA A 1 154 ? -15.508 -10.836 -4.035 1 95.44 154 ALA A O 1
ATOM 1212 N N . PHE A 1 155 ? -15.172 -9.109 -2.701 1 97.25 155 PHE A N 1
ATOM 1213 C CA . PHE A 1 155 ? -13.922 -9.641 -2.176 1 97.25 155 PHE A CA 1
ATOM 1214 C C . PHE A 1 155 ? -14.164 -10.922 -1.396 1 97.25 155 PHE A C 1
ATOM 1216 O O . PHE A 1 155 ? -13.438 -11.906 -1.561 1 97.25 155 PHE A O 1
ATOM 1223 N N . PHE A 1 156 ? -15.156 -10.961 -0.545 1 96.94 156 PHE A N 1
ATOM 1224 C CA . PHE A 1 156 ? -15.453 -12.141 0.255 1 96.94 156 PHE A CA 1
ATOM 1225 C C . PHE A 1 156 ? -15.797 -13.328 -0.639 1 96.94 156 PHE A C 1
ATOM 1227 O O . PHE A 1 156 ? -15.328 -14.445 -0.412 1 96.94 156 PHE A O 1
ATOM 1234 N N . ALA A 1 157 ? -16.547 -13.078 -1.662 1 96 157 ALA A N 1
ATOM 1235 C CA . ALA A 1 157 ? -16.906 -14.133 -2.607 1 96 157 ALA A CA 1
ATOM 1236 C C . ALA A 1 157 ? -15.672 -14.672 -3.318 1 96 157 ALA A C 1
ATOM 1238 O O . ALA A 1 157 ? -15.531 -15.891 -3.496 1 96 157 ALA A O 1
ATOM 1239 N N . PHE A 1 158 ? -14.859 -13.742 -3.654 1 95.94 158 PHE A N 1
ATOM 1240 C CA . PHE A 1 158 ? -13.617 -14.109 -4.332 1 95.94 158 PHE A CA 1
ATOM 1241 C C . PHE A 1 158 ? -12.742 -14.969 -3.428 1 95.94 158 PHE A C 1
ATOM 1243 O O . PHE A 1 158 ? -12.219 -16 -3.855 1 95.94 158 PHE A O 1
ATOM 1250 N N . ALA A 1 159 ? -12.602 -14.594 -2.193 1 95.56 159 ALA A N 1
ATOM 1251 C CA . ALA A 1 159 ? -11.758 -15.266 -1.208 1 95.56 159 ALA A CA 1
ATOM 1252 C C . ALA A 1 159 ? -12.328 -16.625 -0.842 1 95.56 159 ALA A C 1
ATOM 1254 O O . ALA A 1 159 ? -11.578 -17.562 -0.528 1 95.56 159 ALA A O 1
ATOM 1255 N N . ASP A 1 160 ? -13.57 -16.766 -0.87 1 93.94 160 ASP A N 1
ATOM 1256 C CA . ASP A 1 160 ? -14.234 -17.953 -0.356 1 93.94 160 ASP A CA 1
ATOM 1257 C C . ASP A 1 160 ? -14.445 -18.984 -1.464 1 93.94 160 ASP A C 1
ATOM 1259 O O . ASP A 1 160 ? -14.875 -20.109 -1.2 1 93.94 160 ASP A O 1
ATOM 1263 N N . THR A 1 161 ? -14.203 -18.562 -2.658 1 87.44 161 THR A N 1
ATOM 1264 C CA . THR A 1 161 ? -14.344 -19.531 -3.748 1 87.44 161 THR A CA 1
ATOM 1265 C C . THR A 1 161 ? -13.453 -20.734 -3.514 1 87.44 161 THR A C 1
ATOM 1267 O O . THR A 1 161 ? -12.258 -20.594 -3.248 1 87.44 161 THR A O 1
ATOM 1270 N N . PRO A 1 162 ? -14.109 -21.922 -3.486 1 80.62 162 PRO A N 1
ATOM 1271 C CA . PRO A 1 162 ? -13.344 -23.141 -3.225 1 80.62 162 PRO A CA 1
ATOM 1272 C C . PRO A 1 162 ? -12.227 -23.359 -4.242 1 80.62 162 PRO A C 1
ATOM 1274 O O . PRO A 1 162 ? -12.375 -23.016 -5.418 1 80.62 162 PRO A O 1
ATOM 1277 N N . GLU A 1 163 ? -11.039 -23.719 -3.697 1 68.44 163 GLU A N 1
ATOM 1278 C CA . GLU A 1 163 ? -9.891 -24.062 -4.523 1 68.44 163 GLU A CA 1
ATOM 1279 C C . GLU A 1 163 ? -10.148 -25.359 -5.305 1 68.44 163 GLU A C 1
ATOM 1281 O O . GLU A 1 163 ? -10.484 -26.391 -4.719 1 68.44 163 GLU A O 1
ATOM 1286 N N . GLU A 1 164 ? -10.648 -25.266 -6.582 1 57.59 164 GLU A N 1
ATOM 1287 C CA . GLU A 1 164 ? -10.875 -26.531 -7.281 1 57.59 164 GLU A CA 1
ATOM 1288 C C . GLU A 1 164 ? -9.555 -27.234 -7.582 1 57.59 164 GLU A C 1
ATOM 1290 O O . GLU A 1 164 ? -8.523 -26.578 -7.742 1 57.59 164 GLU A O 1
ATOM 1295 N N . MET B 1 1 ? -2.953 -37.375 -16.078 1 61.59 1 MET B N 1
ATOM 1296 C CA . MET B 1 1 ? -3.6 -36.219 -15.508 1 61.59 1 MET B CA 1
ATOM 1297 C C . MET B 1 1 ? -2.566 -35.156 -15.094 1 61.59 1 MET B C 1
ATOM 1299 O O . MET B 1 1 ? -1.472 -35.5 -14.648 1 61.59 1 MET B O 1
ATOM 1303 N N . PRO B 1 2 ? -2.809 -34 -15.688 1 77.12 2 PRO B N 1
ATOM 1304 C CA . PRO B 1 2 ? -1.739 -33.062 -15.328 1 77.12 2 PRO B CA 1
ATOM 1305 C C . PRO B 1 2 ? -1.5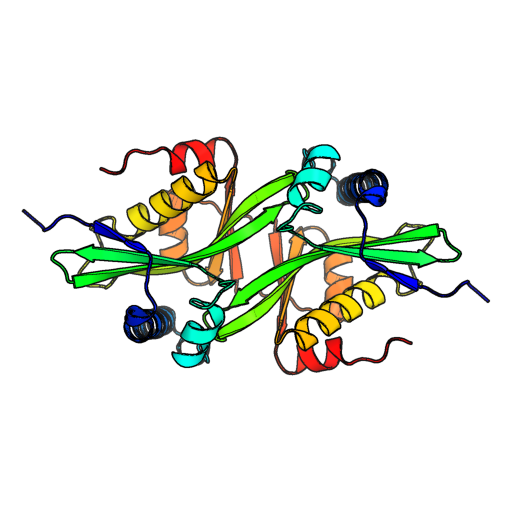62 -32.906 -13.812 1 77.12 2 PRO B C 1
ATOM 1307 O O . PRO B 1 2 ? -2.512 -33.125 -13.055 1 77.12 2 PRO B O 1
ATOM 1310 N N . ALA B 1 3 ? -0.319 -32.938 -13.383 1 88.88 3 ALA B N 1
ATOM 1311 C CA . ALA B 1 3 ? -0.012 -32.781 -11.961 1 88.88 3 ALA B CA 1
ATOM 1312 C C . ALA B 1 3 ? -0.777 -31.625 -11.344 1 88.88 3 ALA B C 1
ATOM 1314 O O . ALA B 1 3 ? -0.956 -30.578 -11.984 1 88.88 3 ALA B O 1
ATOM 1315 N N . PRO B 1 4 ? -1.293 -31.797 -10.203 1 92.69 4 PRO B N 1
ATOM 1316 C CA . PRO B 1 4 ? -2.074 -30.734 -9.547 1 92.69 4 PRO B CA 1
ATOM 1317 C C . PRO B 1 4 ? -1.224 -29.547 -9.133 1 92.69 4 PRO B C 1
ATOM 1319 O O . PRO B 1 4 ? -0.012 -29.672 -8.945 1 92.69 4 PRO B O 1
ATOM 1322 N N . VAL B 1 5 ? -1.796 -28.453 -9.055 1 95.69 5 VAL B N 1
ATOM 1323 C CA . VAL B 1 5 ? -1.144 -27.25 -8.531 1 95.69 5 VAL B CA 1
ATOM 1324 C C . VAL B 1 5 ? -1.092 -27.312 -7.008 1 95.69 5 VAL B C 1
ATOM 1326 O O . VAL B 1 5 ? -2.105 -27.578 -6.359 1 95.69 5 VAL B O 1
ATOM 1329 N N . THR B 1 6 ? 0.032 -27.156 -6.441 1 96.94 6 THR B N 1
ATOM 1330 C CA . THR B 1 6 ? 0.19 -27.016 -4.996 1 96.94 6 THR B CA 1
ATOM 1331 C C . THR B 1 6 ? 0.723 -25.625 -4.637 1 96.94 6 THR B C 1
ATOM 1333 O O . THR B 1 6 ? 1.548 -25.078 -5.363 1 96.94 6 THR B O 1
ATOM 1336 N N . LEU B 1 7 ? 0.256 -25.094 -3.514 1 98.06 7 LEU B N 1
ATOM 1337 C CA . LEU B 1 7 ? 0.664 -23.766 -3.053 1 98.06 7 LEU B CA 1
ATOM 1338 C C . LEU B 1 7 ? 1.378 -23.859 -1.708 1 98.06 7 LEU B C 1
ATOM 1340 O O . LEU B 1 7 ? 0.955 -24.609 -0.825 1 98.06 7 LEU B O 1
ATOM 1344 N N . ARG B 1 8 ? 2.416 -23.094 -1.568 1 98.25 8 ARG B N 1
ATOM 1345 C CA . ARG B 1 8 ? 3.123 -23.016 -0.295 1 98.25 8 ARG B CA 1
ATOM 1346 C C . ARG B 1 8 ? 3.756 -21.641 -0.106 1 98.25 8 ARG B C 1
ATOM 1348 O O . ARG B 1 8 ? 4.062 -20.953 -1.082 1 98.25 8 ARG B O 1
ATOM 1355 N N . PRO B 1 9 ? 4.008 -21.297 1.198 1 98.31 9 PRO B N 1
ATOM 1356 C CA . PRO B 1 9 ? 4.77 -20.062 1.425 1 98.31 9 PRO B CA 1
ATOM 1357 C C . PRO B 1 9 ? 6.207 -20.156 0.917 1 98.31 9 PRO B C 1
ATOM 1359 O O . PRO B 1 9 ? 6.816 -21.234 0.965 1 98.31 9 PRO B O 1
ATOM 1362 N N . GLY B 1 10 ? 6.719 -19.062 0.382 1 98.56 10 GLY B N 1
ATOM 1363 C CA . GLY B 1 10 ? 8.141 -18.969 0.075 1 98.56 10 GLY B CA 1
ATOM 1364 C C . GLY B 1 10 ? 9.023 -19.062 1.306 1 98.56 10 GLY B C 1
ATOM 1365 O O . GLY B 1 10 ? 8.609 -18.688 2.4 1 98.56 10 GLY B O 1
ATOM 1366 N N . ARG B 1 11 ? 10.203 -19.594 1.037 1 98.06 11 ARG B N 1
ATOM 1367 C CA . ARG B 1 11 ? 11.219 -19.672 2.078 1 98.06 11 ARG B CA 1
ATOM 1368 C C . ARG B 1 11 ? 12.508 -18.984 1.638 1 98.06 11 ARG B C 1
ATOM 1370 O O . ARG B 1 11 ? 12.664 -18.656 0.463 1 98.06 11 ARG B O 1
ATOM 1377 N N . ILE B 1 12 ? 13.336 -18.828 2.689 1 98.06 12 ILE B N 1
ATOM 1378 C CA . ILE B 1 12 ? 14.586 -18.125 2.426 1 98.06 12 ILE B CA 1
ATOM 1379 C C . ILE B 1 12 ? 15.375 -18.859 1.345 1 98.06 12 ILE B C 1
ATOM 1381 O O . ILE B 1 12 ? 16.062 -18.234 0.535 1 98.06 12 ILE B O 1
ATOM 1385 N N . ASP B 1 13 ? 15.273 -20.094 1.237 1 98.25 13 ASP B N 1
ATOM 1386 C CA . ASP B 1 13 ? 16 -20.875 0.241 1 98.25 13 ASP B CA 1
ATOM 1387 C C . ASP B 1 13 ? 15.43 -20.641 -1.156 1 98.25 13 ASP B C 1
ATOM 1389 O O . ASP B 1 13 ? 16.047 -21.016 -2.154 1 98.25 13 ASP B O 1
ATOM 1393 N N . ASP B 1 14 ? 14.297 -20 -1.253 1 98.5 14 ASP B N 1
ATOM 1394 C CA . ASP B 1 14 ? 13.656 -19.75 -2.541 1 98.5 14 ASP B CA 1
ATOM 1395 C C . ASP B 1 14 ? 14.086 -18.406 -3.121 1 98.5 14 ASP B C 1
ATOM 1397 O O . ASP B 1 14 ? 13.672 -18.031 -4.223 1 98.5 14 ASP B O 1
ATOM 1401 N N . VAL B 1 15 ? 14.93 -17.734 -2.496 1 98.44 15 VAL B N 1
ATOM 1402 C CA . VAL B 1 15 ? 15.203 -16.344 -2.809 1 98.44 15 VAL B CA 1
ATOM 1403 C C . VAL B 1 15 ? 15.703 -16.219 -4.246 1 98.44 15 VAL B C 1
ATOM 1405 O O . VAL B 1 15 ? 15.281 -15.328 -4.984 1 98.44 15 VAL B O 1
ATOM 1408 N N . GLU B 1 16 ? 16.578 -17.094 -4.668 1 98.44 16 GLU B N 1
ATOM 1409 C CA . GLU B 1 16 ? 17.094 -17.031 -6.035 1 98.44 16 GLU B CA 1
ATOM 1410 C C . GLU B 1 16 ? 15.984 -17.297 -7.051 1 98.44 16 GLU B C 1
ATOM 1412 O O . GLU B 1 16 ? 15.914 -16.641 -8.086 1 98.44 16 GLU B O 1
ATOM 1417 N N . THR B 1 17 ? 15.148 -18.25 -6.73 1 98.38 17 THR B N 1
ATOM 1418 C CA . THR B 1 17 ? 14.023 -18.562 -7.594 1 98.38 17 THR B CA 1
ATOM 1419 C C . THR B 1 17 ? 13.055 -17.391 -7.68 1 98.38 17 THR B C 1
ATOM 1421 O O . THR B 1 17 ? 12.578 -17.047 -8.766 1 98.38 17 THR B O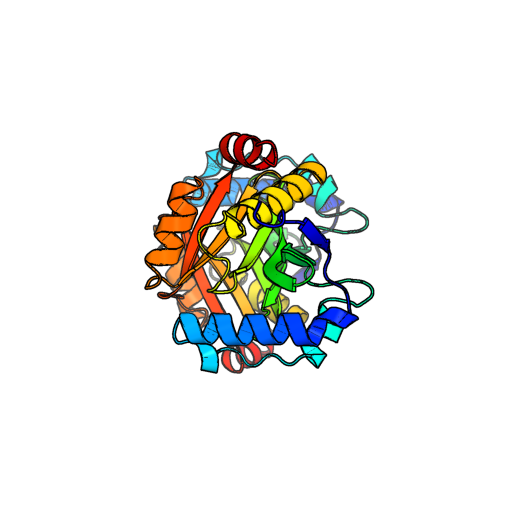 1
ATOM 1424 N N . ILE B 1 18 ? 12.805 -16.766 -6.562 1 98.44 18 ILE B N 1
ATOM 1425 C CA . ILE B 1 18 ? 11.914 -15.617 -6.5 1 98.44 18 ILE B CA 1
ATOM 1426 C C . ILE B 1 18 ? 12.492 -14.469 -7.324 1 98.44 18 ILE B C 1
ATOM 1428 O O . ILE B 1 18 ? 11.797 -13.891 -8.164 1 98.44 18 ILE B O 1
ATOM 1432 N N . HIS B 1 19 ? 13.719 -14.211 -7.137 1 98.38 19 HIS B N 1
ATOM 1433 C CA . HIS B 1 19 ? 14.352 -13.117 -7.867 1 98.38 19 HIS B CA 1
ATOM 1434 C C . HIS B 1 19 ? 14.383 -13.398 -9.367 1 98.38 19 HIS B C 1
ATOM 1436 O O . HIS B 1 19 ? 14.133 -12.5 -10.172 1 98.38 19 HIS B O 1
ATOM 1442 N N . GLY B 1 20 ? 14.68 -14.625 -9.742 1 97.69 20 GLY B N 1
ATOM 1443 C CA . GLY B 1 20 ? 14.633 -15.008 -11.148 1 97.69 20 GLY B CA 1
ATOM 1444 C C . GLY B 1 20 ? 13.266 -14.789 -11.781 1 97.69 20 GLY B C 1
ATOM 1445 O O . GLY B 1 20 ? 13.172 -14.336 -12.922 1 97.69 20 GLY B O 1
ATOM 1446 N N . ALA B 1 21 ? 12.234 -15.094 -11.07 1 97.69 21 ALA B N 1
ATOM 1447 C CA . ALA B 1 21 ? 10.867 -14.883 -11.547 1 97.69 21 ALA B CA 1
ATOM 1448 C C . ALA B 1 21 ? 10.578 -13.398 -11.742 1 97.69 21 ALA B C 1
ATOM 1450 O O . ALA B 1 21 ? 9.922 -13.016 -12.711 1 97.69 21 ALA B O 1
ATOM 1451 N N . LEU B 1 22 ? 11.047 -12.586 -10.797 1 96.88 22 LEU B N 1
ATOM 1452 C CA . LEU B 1 22 ? 10.859 -11.141 -10.922 1 96.88 22 LEU B CA 1
ATOM 1453 C C . LEU B 1 22 ? 11.539 -10.609 -12.172 1 96.88 22 LEU B C 1
ATOM 1455 O O . LEU B 1 22 ? 10.977 -9.773 -12.883 1 96.88 22 LEU B O 1
ATOM 1459 N N . LEU B 1 23 ? 12.734 -11.117 -12.477 1 96.31 23 LEU B N 1
ATOM 1460 C CA . LEU B 1 23 ? 13.453 -10.688 -13.672 1 96.31 23 LEU B CA 1
ATOM 1461 C C . LEU B 1 23 ? 12.695 -11.078 -14.93 1 96.31 23 LEU B C 1
ATOM 1463 O O . LEU B 1 23 ? 12.594 -10.281 -15.867 1 96.31 23 LEU B O 1
ATOM 1467 N N . ARG B 1 24 ? 12.148 -12.242 -14.922 1 95.25 24 ARG B N 1
ATOM 1468 C CA . ARG B 1 24 ? 11.375 -12.695 -16.078 1 95.25 24 ARG B CA 1
ATOM 1469 C C . ARG B 1 24 ? 10.086 -11.898 -16.219 1 95.25 24 ARG B C 1
ATOM 1471 O O . ARG B 1 24 ? 9.672 -11.57 -17.328 1 95.25 24 ARG B O 1
ATOM 1478 N N . LEU B 1 25 ? 9.469 -11.57 -15.102 1 93.75 25 LEU B N 1
ATOM 1479 C CA . LEU B 1 25 ? 8.289 -10.719 -15.117 1 93.75 25 LEU B CA 1
ATOM 1480 C C . LEU B 1 25 ? 8.602 -9.359 -15.742 1 93.75 25 LEU B C 1
ATOM 1482 O O . LEU B 1 25 ? 7.859 -8.891 -16.609 1 93.75 25 LEU B O 1
ATOM 1486 N N . GLY B 1 26 ? 9.664 -8.758 -15.297 1 91.44 26 GLY B N 1
ATOM 1487 C CA . GLY B 1 26 ? 10.094 -7.496 -15.867 1 91.44 26 GLY B CA 1
ATOM 1488 C C . GLY B 1 26 ? 10.328 -7.566 -17.375 1 91.44 26 GLY B C 1
ATOM 1489 O O . GLY B 1 26 ? 9.953 -6.648 -18.109 1 91.44 26 GLY B O 1
ATOM 1490 N N . THR B 1 27 ? 10.906 -8.633 -17.797 1 88.75 27 THR B N 1
ATOM 1491 C CA . THR B 1 27 ? 11.172 -8.828 -19.203 1 88.75 27 THR B CA 1
ATOM 1492 C C . THR B 1 27 ? 9.867 -8.93 -20 1 88.75 27 THR B C 1
ATOM 1494 O O . THR B 1 27 ? 9.734 -8.336 -21.062 1 88.75 27 THR B O 1
ATOM 1497 N N . HIS B 1 28 ? 8.93 -9.609 -19.469 1 86.06 28 HIS B N 1
ATOM 1498 C CA . HIS B 1 28 ? 7.641 -9.82 -20.125 1 86.06 28 HIS B CA 1
ATOM 1499 C C . HIS B 1 28 ? 6.934 -8.492 -20.375 1 86.06 28 HIS B C 1
ATOM 1501 O O . HIS B 1 28 ? 6.301 -8.312 -21.422 1 86.06 28 HIS B O 1
ATOM 1507 N N . ILE B 1 29 ? 7.156 -7.555 -19.5 1 81.19 29 ILE B N 1
ATOM 1508 C CA . ILE B 1 29 ? 6.422 -6.305 -19.656 1 81.19 29 ILE B CA 1
ATOM 1509 C C . ILE B 1 29 ? 7.359 -5.207 -20.156 1 81.19 29 ILE B C 1
ATOM 1511 O O . ILE B 1 29 ? 7.027 -4.023 -20.094 1 81.19 29 ILE B O 1
ATOM 1515 N N . GLY B 1 30 ? 8.555 -5.582 -20.547 1 80.5 30 GLY B N 1
ATOM 1516 C CA . GLY B 1 30 ? 9.508 -4.648 -21.125 1 80.5 30 GLY B CA 1
ATOM 1517 C C . GLY B 1 30 ? 10.102 -3.699 -20.094 1 80.5 30 GLY B C 1
ATOM 1518 O O . GLY B 1 30 ? 10.445 -2.562 -20.422 1 80.5 30 GLY B O 1
ATOM 1519 N N . ALA B 1 31 ? 10.156 -4.137 -18.797 1 81.25 31 ALA B N 1
ATOM 1520 C CA . ALA B 1 31 ? 10.594 -3.264 -17.703 1 81.25 31 ALA B CA 1
ATOM 1521 C C . ALA B 1 31 ? 11.75 -3.893 -16.922 1 81.25 31 ALA B C 1
ATOM 1523 O O . ALA B 1 31 ? 11.914 -3.637 -15.734 1 81.25 31 ALA B O 1
ATOM 1524 N N . HIS B 1 32 ? 12.438 -4.715 -17.594 1 78.81 32 HIS B N 1
ATOM 1525 C CA . HIS B 1 32 ? 13.5 -5.422 -16.891 1 78.81 32 HIS B CA 1
ATOM 1526 C C . HIS B 1 32 ? 14.523 -4.453 -16.297 1 78.81 32 HIS B C 1
ATOM 1528 O O . HIS B 1 32 ? 15.07 -4.691 -15.227 1 78.81 32 HIS B O 1
ATOM 1534 N N . GLN B 1 33 ? 14.711 -3.365 -16.922 1 80.25 33 GLN B N 1
ATOM 1535 C CA . GLN B 1 33 ? 15.703 -2.398 -16.453 1 80.25 33 GLN B CA 1
ATOM 1536 C C . GLN B 1 33 ? 15.227 -1.672 -15.203 1 80.25 33 GLN B C 1
ATOM 1538 O O . GLN B 1 33 ? 16.016 -1.043 -14.508 1 80.25 33 GLN B O 1
ATOM 1543 N N . GLU B 1 34 ? 14.023 -1.87 -14.977 1 85.38 34 GLU B N 1
ATOM 1544 C CA . GLU B 1 34 ? 13.461 -1.189 -13.82 1 85.38 34 GLU B CA 1
ATOM 1545 C C . GLU B 1 34 ? 13.664 -2.01 -12.547 1 85.38 34 GLU B C 1
ATOM 1547 O O . GLU B 1 34 ? 13.508 -1.495 -11.438 1 85.38 34 GLU B O 1
ATOM 1552 N N . ILE B 1 35 ? 14.047 -3.242 -12.75 1 92.75 35 ILE B N 1
ATOM 1553 C CA . ILE B 1 35 ? 14.289 -4.098 -11.594 1 92.75 35 ILE B CA 1
ATOM 1554 C C . ILE B 1 35 ? 15.734 -3.92 -11.117 1 92.75 35 ILE B C 1
ATOM 1556 O O . ILE B 1 35 ? 16.672 -4.355 -11.781 1 92.75 35 ILE B O 1
ATOM 1560 N N . THR B 1 36 ? 15.898 -3.336 -10 1 95.38 36 THR B N 1
ATOM 1561 C CA . THR B 1 36 ? 17.219 -3.061 -9.461 1 95.38 36 THR B CA 1
ATOM 1562 C C . THR B 1 36 ? 17.469 -3.867 -8.188 1 95.38 36 THR B C 1
ATOM 1564 O O . THR B 1 36 ? 18.562 -3.852 -7.637 1 95.38 36 THR B O 1
ATOM 1567 N N . SER B 1 37 ? 16.5 -4.582 -7.805 1 97.44 37 SER B N 1
ATOM 1568 C CA . SER B 1 37 ? 16.625 -5.402 -6.602 1 97.44 37 SER B CA 1
ATOM 1569 C C . SER B 1 37 ? 17.625 -6.539 -6.812 1 97.44 37 SER B C 1
ATOM 1571 O O . SER B 1 37 ? 17.875 -6.941 -7.949 1 97.44 37 SER B O 1
ATOM 1573 N N . THR B 1 38 ? 18.172 -7.086 -5.652 1 97.81 38 THR B N 1
ATOM 1574 C CA . THR B 1 38 ? 19.047 -8.25 -5.633 1 97.81 38 THR B CA 1
ATOM 1575 C C . THR B 1 38 ? 18.469 -9.344 -4.734 1 97.81 38 THR B C 1
ATOM 1577 O O . THR B 1 38 ? 17.609 -9.07 -3.895 1 97.81 38 THR B O 1
ATOM 1580 N N . PRO B 1 39 ? 19 -10.555 -4.957 1 98.19 39 PRO B N 1
ATOM 1581 C CA . PRO B 1 39 ? 18.594 -11.602 -4.016 1 98.19 39 PRO B CA 1
ATOM 1582 C C . PRO B 1 39 ? 18.875 -11.227 -2.562 1 98.19 39 PRO B C 1
ATOM 1584 O O . PRO B 1 39 ? 18.094 -11.578 -1.674 1 98.19 39 PRO B O 1
ATOM 1587 N N . ASP B 1 40 ? 19.906 -10.508 -2.336 1 98.12 40 ASP B N 1
ATOM 1588 C CA . ASP B 1 40 ? 20.234 -10.102 -0.975 1 98.12 40 ASP B CA 1
ATOM 1589 C C . ASP B 1 40 ? 19.188 -9.148 -0.412 1 98.12 40 ASP B C 1
ATOM 1591 O O . ASP B 1 40 ? 18.875 -9.195 0.778 1 98.12 40 ASP B O 1
ATOM 1595 N N . ASP B 1 41 ? 18.703 -8.266 -1.195 1 97.88 41 ASP B N 1
ATOM 1596 C CA . ASP B 1 41 ? 17.625 -7.383 -0.766 1 97.88 41 ASP B CA 1
ATOM 1597 C C . ASP B 1 41 ? 16.391 -8.18 -0.356 1 97.88 41 ASP B C 1
ATOM 1599 O O . ASP B 1 41 ? 15.797 -7.926 0.692 1 97.88 41 ASP B O 1
ATOM 1603 N N . LEU B 1 42 ? 16.078 -9.125 -1.234 1 98.12 42 LEU B N 1
ATOM 1604 C CA . LEU B 1 42 ? 14.906 -9.953 -0.962 1 98.12 42 LEU B CA 1
ATOM 1605 C C . LEU B 1 42 ? 15.102 -10.766 0.31 1 98.12 42 LEU B C 1
ATOM 1607 O O . LEU B 1 42 ? 14.164 -10.938 1.096 1 98.12 42 LEU B O 1
ATOM 1611 N N . ARG B 1 43 ? 16.266 -11.258 0.479 1 98 43 ARG B N 1
ATOM 1612 C CA . ARG B 1 43 ? 16.578 -12 1.7 1 98 43 ARG B CA 1
ATOM 1613 C C . ARG B 1 43 ? 16.406 -11.117 2.932 1 98 43 ARG B C 1
ATOM 1615 O O . ARG B 1 43 ? 15.758 -11.523 3.904 1 98 43 ARG B O 1
ATOM 1622 N N . ARG B 1 44 ? 16.922 -10.008 2.889 1 97 44 ARG B N 1
ATOM 1623 C CA . ARG B 1 44 ? 16.953 -9.07 4.008 1 97 44 ARG B CA 1
ATOM 1624 C C . ARG B 1 44 ? 15.547 -8.633 4.387 1 97 44 ARG B C 1
ATOM 1626 O O . ARG B 1 44 ? 15.18 -8.641 5.566 1 97 44 ARG B O 1
ATOM 1633 N N . TYR B 1 45 ? 14.75 -8.336 3.408 1 97.81 45 TYR B N 1
ATOM 1634 C CA . TYR B 1 45 ? 13.484 -7.664 3.703 1 97.81 45 TYR B CA 1
ATOM 1635 C C . TYR B 1 45 ? 12.328 -8.648 3.67 1 97.81 45 TYR B C 1
ATOM 1637 O O . TYR B 1 45 ? 11.25 -8.367 4.199 1 97.81 45 TYR B O 1
ATOM 1645 N N . GLY B 1 46 ? 12.578 -9.742 3.047 1 97.62 46 GLY B N 1
ATOM 1646 C CA . GLY B 1 46 ? 11.477 -10.664 2.871 1 97.62 46 GLY B CA 1
ATOM 1647 C C . GLY B 1 46 ? 11.516 -11.836 3.838 1 97.62 46 GLY B C 1
ATOM 1648 O O . GLY B 1 46 ? 10.5 -12.5 4.059 1 97.62 46 GLY B O 1
ATOM 1649 N N . PHE B 1 47 ? 12.648 -12.078 4.477 1 97.44 47 PHE B N 1
ATOM 1650 C CA . PHE B 1 47 ? 12.75 -13.312 5.254 1 97.44 47 PHE B CA 1
ATOM 1651 C C . PHE B 1 47 ? 13.477 -13.062 6.57 1 97.44 47 PHE B C 1
ATOM 1653 O O . PHE B 1 47 ? 14.07 -13.977 7.145 1 97.44 47 PHE B O 1
ATOM 1660 N N . GLY B 1 48 ? 13.414 -11.875 7.031 1 93.12 48 GLY B N 1
ATOM 1661 C CA . GLY B 1 48 ? 13.914 -11.539 8.352 1 93.12 48 GLY B CA 1
ATOM 1662 C C . GLY B 1 48 ? 12.859 -11.664 9.438 1 93.12 48 GLY B C 1
ATOM 1663 O O . GLY B 1 48 ? 11.852 -12.359 9.258 1 93.12 48 GLY B O 1
ATOM 1664 N N . GLU B 1 49 ? 13 -11.055 10.617 1 91.56 49 GLU B N 1
ATOM 1665 C CA . GLU B 1 49 ? 12.109 -11.141 11.773 1 91.56 49 GLU B CA 1
ATOM 1666 C C . GLU B 1 49 ? 10.781 -10.453 11.5 1 91.56 49 GLU B C 1
ATOM 1668 O O . GLU B 1 49 ? 9.727 -10.914 11.953 1 91.56 49 GLU B O 1
ATOM 1673 N N . LYS B 1 50 ? 10.852 -9.305 10.828 1 92.81 50 LYS B N 1
ATOM 1674 C CA . LYS B 1 50 ? 9.672 -8.547 10.438 1 92.81 50 LYS B CA 1
ATOM 1675 C C . LYS B 1 50 ? 9.602 -8.383 8.922 1 92.81 50 LYS B C 1
ATOM 1677 O O . LYS B 1 50 ? 9.953 -7.328 8.391 1 92.81 50 LYS B O 1
ATOM 1682 N N . PRO B 1 51 ? 9.156 -9.398 8.266 1 97.06 51 PRO B N 1
ATOM 1683 C CA . PRO B 1 51 ? 9.18 -9.359 6.801 1 97.06 51 PRO B CA 1
ATOM 1684 C C . PRO B 1 51 ? 8.328 -8.227 6.234 1 97.06 51 PRO B C 1
ATOM 1686 O O . PRO B 1 51 ? 7.215 -7.98 6.711 1 97.06 51 PRO B O 1
ATOM 1689 N N . ALA B 1 52 ? 8.875 -7.602 5.227 1 97.62 52 ALA B N 1
ATOM 1690 C CA . ALA B 1 52 ? 8.195 -6.488 4.566 1 97.62 52 ALA B CA 1
ATOM 1691 C C . ALA B 1 52 ? 7.184 -6.992 3.541 1 97.62 52 ALA B C 1
ATOM 1693 O O . ALA B 1 52 ? 6.316 -6.238 3.092 1 97.62 52 ALA B O 1
ATOM 1694 N N . PHE B 1 53 ? 7.387 -8.203 3.141 1 98.12 53 PHE B N 1
ATOM 1695 C CA . PHE B 1 53 ? 6.477 -8.844 2.201 1 98.12 53 PHE B CA 1
ATOM 1696 C C . PHE B 1 53 ? 6.41 -10.344 2.443 1 98.12 53 PHE B C 1
ATOM 1698 O O . PHE B 1 53 ? 7.199 -10.891 3.219 1 98.12 53 PHE B O 1
ATOM 1705 N N . SER B 1 54 ? 5.395 -10.945 1.801 1 98.19 54 SER B N 1
ATOM 1706 C CA . SER B 1 54 ? 5.246 -12.391 1.771 1 98.19 54 SER B CA 1
ATOM 1707 C C . SER B 1 54 ? 5.199 -12.914 0.34 1 98.19 54 SER B C 1
ATOM 1709 O O . SER B 1 54 ? 4.898 -12.164 -0.591 1 98.19 54 SER B O 1
ATOM 1711 N N . THR B 1 55 ? 5.578 -14.18 0.237 1 98.56 55 THR B N 1
ATOM 1712 C CA . THR B 1 55 ? 5.508 -14.828 -1.068 1 98.56 55 THR B CA 1
ATOM 1713 C C . THR B 1 55 ? 4.754 -16.156 -0.98 1 98.56 55 THR B C 1
ATOM 1715 O O . THR B 1 55 ? 4.973 -16.938 -0.057 1 98.56 55 THR B O 1
ATOM 1718 N N . LEU B 1 56 ? 3.814 -16.297 -1.868 1 98.81 56 LEU B N 1
ATOM 1719 C CA . LEU B 1 56 ? 3.164 -17.578 -2.107 1 98.81 56 LEU B CA 1
ATOM 1720 C C . LEU B 1 56 ? 3.668 -18.219 -3.402 1 98.81 56 LEU B C 1
ATOM 1722 O O . LEU B 1 56 ? 3.686 -17.562 -4.449 1 98.81 56 LEU B O 1
ATOM 1726 N N . ILE B 1 57 ? 4.117 -19.484 -3.322 1 98.81 57 ILE B N 1
ATOM 1727 C CA . ILE B 1 57 ? 4.703 -20.172 -4.469 1 98.81 57 ILE B CA 1
ATOM 1728 C C . ILE B 1 57 ? 3.783 -21.312 -4.914 1 98.81 57 ILE B C 1
ATOM 1730 O O . ILE B 1 57 ? 3.256 -22.047 -4.082 1 98.81 57 ILE B O 1
ATOM 1734 N N . ALA B 1 58 ? 3.555 -21.359 -6.188 1 98.69 58 ALA B N 1
ATOM 1735 C CA . ALA B 1 58 ? 2.855 -22.484 -6.812 1 98.69 58 ALA B CA 1
ATOM 1736 C C . ALA B 1 58 ? 3.844 -23.469 -7.418 1 98.69 58 ALA B C 1
ATOM 1738 O O . ALA B 1 58 ? 4.836 -23.078 -8.031 1 98.69 58 ALA B O 1
ATOM 1739 N N . GLU B 1 59 ? 3.527 -24.734 -7.266 1 98.31 59 GLU B N 1
ATOM 1740 C CA . GLU B 1 59 ? 4.305 -25.812 -7.867 1 98.31 59 GLU B CA 1
ATOM 1741 C C . GLU B 1 59 ? 3.402 -26.781 -8.625 1 98.31 59 GLU B C 1
ATOM 1743 O O . GLU B 1 59 ? 2.264 -27.031 -8.219 1 98.31 59 GLU B O 1
ATOM 1748 N N . ILE B 1 60 ? 3.912 -27.234 -9.695 1 97.31 60 ILE B N 1
ATOM 1749 C CA . ILE B 1 60 ? 3.287 -28.312 -10.453 1 97.31 60 ILE B CA 1
ATOM 1750 C C . ILE B 1 60 ? 4.297 -29.438 -10.68 1 97.31 60 ILE B C 1
ATOM 1752 O O . ILE B 1 60 ? 5.34 -29.219 -11.297 1 97.31 60 ILE B O 1
ATOM 1756 N N . GLY B 1 61 ? 3.998 -30.609 -10.195 1 94.56 61 GLY B N 1
ATOM 1757 C CA . GLY B 1 61 ? 4.926 -31.719 -10.32 1 94.56 61 GLY B CA 1
ATOM 1758 C C . GLY B 1 61 ? 6.258 -31.469 -9.633 1 94.56 61 GLY B C 1
ATOM 1759 O O . GLY B 1 61 ? 7.309 -31.844 -10.156 1 94.56 61 GLY B O 1
ATOM 1760 N N . GLY B 1 62 ? 6.246 -30.672 -8.656 1 94.62 62 GLY B N 1
ATOM 1761 C CA . GLY B 1 62 ? 7.453 -30.375 -7.902 1 94.62 62 GLY B CA 1
ATOM 1762 C C . GLY B 1 62 ? 8.281 -29.25 -8.5 1 94.62 62 GLY B C 1
ATOM 1763 O O . GLY B 1 62 ? 9.305 -28.859 -7.945 1 94.62 62 GLY B O 1
ATOM 1764 N N . GLU B 1 63 ? 7.762 -28.75 -9.578 1 96.81 63 GLU B N 1
ATOM 1765 C CA . GLU B 1 63 ? 8.469 -27.672 -10.258 1 96.81 63 GLU B CA 1
ATOM 1766 C C . GLU B 1 63 ? 7.824 -26.312 -9.977 1 96.81 63 GLU B C 1
ATOM 1768 O O . GLU B 1 63 ? 6.602 -26.219 -9.875 1 96.81 63 GLU B O 1
ATOM 1773 N N . PHE B 1 64 ? 8.711 -25.297 -9.969 1 98.19 64 PHE B N 1
ATOM 1774 C CA . PHE B 1 64 ? 8.211 -23.938 -9.812 1 98.19 64 PHE B CA 1
ATOM 1775 C C . PHE B 1 64 ? 7.281 -23.562 -10.961 1 98.19 64 PHE B C 1
ATOM 1777 O O . PHE B 1 64 ? 7.672 -23.641 -12.133 1 98.19 64 PHE B O 1
ATOM 1784 N N . ALA B 1 65 ? 6.07 -23.141 -10.609 1 98.56 65 ALA B N 1
ATOM 1785 C CA . ALA B 1 65 ? 5.086 -22.797 -11.633 1 98.56 65 ALA B CA 1
ATOM 1786 C C . ALA B 1 65 ? 4.762 -21.297 -11.594 1 98.56 65 ALA B C 1
ATOM 1788 O O . ALA B 1 65 ? 4.371 -20.719 -12.609 1 98.56 65 ALA B O 1
ATOM 1789 N N . GLY B 1 66 ? 4.922 -20.672 -10.461 1 98.69 66 GLY B N 1
ATOM 1790 C CA . GLY B 1 66 ? 4.621 -19.25 -10.336 1 98.69 66 GLY B CA 1
ATOM 1791 C C . GLY B 1 66 ? 4.645 -18.766 -8.906 1 98.69 66 GLY B C 1
ATOM 1792 O O . GLY B 1 66 ? 4.965 -19.516 -7.988 1 98.69 66 GLY B O 1
ATOM 1793 N N . LEU B 1 67 ? 4.344 -17.453 -8.766 1 98.75 67 LEU B N 1
ATOM 1794 C CA . LEU B 1 67 ? 4.348 -16.891 -7.426 1 98.75 67 LEU B CA 1
ATOM 1795 C C . LEU B 1 67 ? 3.461 -15.641 -7.352 1 98.75 67 LEU B C 1
ATOM 1797 O O . LEU B 1 67 ? 3.086 -15.086 -8.383 1 98.75 67 LEU B O 1
ATOM 1801 N N . CYS B 1 68 ? 3.059 -15.328 -6.172 1 98.75 68 CYS B N 1
ATOM 1802 C CA . CYS B 1 68 ? 2.402 -14.078 -5.809 1 98.75 68 CYS B CA 1
ATOM 1803 C C . CYS B 1 68 ? 3.105 -13.414 -4.629 1 98.75 68 CYS B C 1
ATOM 1805 O O . CYS B 1 68 ? 3.207 -14.008 -3.553 1 98.75 68 CYS B O 1
ATOM 1807 N N . LEU B 1 69 ? 3.713 -12.305 -4.863 1 98.62 69 LEU B N 1
ATOM 1808 C CA . LEU B 1 69 ? 4.293 -11.492 -3.793 1 98.62 69 LEU B CA 1
ATOM 1809 C C . LEU B 1 69 ? 3.307 -10.43 -3.322 1 98.62 69 LEU B C 1
ATOM 1811 O O . LEU B 1 69 ? 2.707 -9.727 -4.141 1 98.62 69 LEU B O 1
ATOM 1815 N N . HIS B 1 70 ? 3.164 -10.289 -1.971 1 98.62 70 HIS B N 1
ATOM 1816 C CA . HIS B 1 70 ? 2.125 -9.43 -1.418 1 98.62 70 HIS B CA 1
ATOM 1817 C C . HIS B 1 70 ? 2.502 -8.93 -0.027 1 98.62 70 HIS B C 1
ATOM 1819 O O . HIS B 1 70 ? 3.414 -9.477 0.604 1 98.62 70 HIS B O 1
ATOM 1825 N N . PHE B 1 71 ? 1.846 -7.906 0.45 1 98.44 71 PHE B N 1
ATOM 1826 C CA . PHE B 1 71 ? 2.018 -7.395 1.805 1 98.44 71 PHE B CA 1
ATOM 1827 C C . PHE B 1 71 ? 0.745 -6.715 2.293 1 98.44 71 PHE B C 1
ATOM 1829 O O . PHE B 1 71 ? -0.114 -6.344 1.491 1 98.44 71 PHE B O 1
ATOM 1836 N N . PRO B 1 72 ? 0.581 -6.621 3.596 1 97.62 72 PRO B N 1
ATOM 1837 C CA . PRO B 1 72 ? -0.637 -6.008 4.129 1 97.62 72 PRO B CA 1
ATOM 1838 C C . PRO B 1 72 ? -0.689 -4.5 3.885 1 97.62 72 PRO B C 1
ATOM 1840 O O . PRO B 1 72 ? 0.351 -3.836 3.865 1 97.62 72 PRO B O 1
ATOM 1843 N N . ILE B 1 73 ? -1.874 -4.016 3.699 1 98 73 ILE B N 1
ATOM 1844 C CA . ILE B 1 73 ? -2.174 -2.588 3.646 1 98 73 ILE B CA 1
ATOM 1845 C C . ILE B 1 73 ? -3.387 -2.281 4.52 1 98 73 ILE B C 1
ATOM 1847 O O . ILE B 1 73 ? -4.004 -3.193 5.078 1 98 73 ILE B O 1
ATOM 1851 N N . PHE B 1 74 ? -3.682 -1.005 4.629 1 98 74 PHE B N 1
ATOM 1852 C CA . PHE B 1 74 ? -4.77 -0.614 5.52 1 98 74 PHE B CA 1
ATOM 1853 C C . PHE B 1 74 ? -5.582 0.523 4.914 1 98 74 PHE B C 1
ATOM 1855 O O . PHE B 1 74 ? -5.023 1.435 4.301 1 98 74 PHE B O 1
ATOM 1862 N N . SER B 1 75 ? -6.855 0.43 5.117 1 97.06 75 SER B N 1
ATOM 1863 C CA . SER B 1 75 ? -7.75 1.523 4.75 1 97.06 75 SER B CA 1
ATOM 1864 C C . SER B 1 75 ? -8.289 2.234 5.984 1 97.06 75 SER B C 1
ATOM 1866 O O . SER B 1 75 ? -9.125 1.685 6.711 1 97.06 75 SER B O 1
ATOM 1868 N N . THR B 1 76 ? -7.914 3.436 6.145 1 95.81 76 THR B N 1
ATOM 1869 C CA . THR B 1 76 ? -8.43 4.215 7.266 1 95.81 76 THR B CA 1
ATOM 1870 C C . THR B 1 76 ? -9.891 4.605 7.02 1 95.81 76 THR B C 1
ATOM 1872 O O . THR B 1 76 ? -10.609 4.938 7.961 1 95.81 76 THR B O 1
ATOM 1875 N N . TRP B 1 77 ? -10.266 4.598 5.797 1 94.5 77 TRP B N 1
ATOM 1876 C CA . TRP B 1 77 ? -11.648 4.918 5.457 1 94.5 77 TRP B CA 1
ATOM 1877 C C . TRP B 1 77 ? -12.578 3.756 5.797 1 94.5 77 TRP B C 1
ATOM 1879 O O . TRP B 1 77 ? -13.633 3.953 6.398 1 94.5 77 TRP B O 1
ATOM 1889 N N . MET B 1 78 ? -12.133 2.568 5.527 1 95.88 78 MET B N 1
ATOM 1890 C CA . MET B 1 78 ? -12.922 1.385 5.859 1 95.88 78 MET B CA 1
ATOM 1891 C C . MET B 1 78 ? -12.648 0.931 7.289 1 95.88 78 MET B C 1
ATOM 1893 O O . MET B 1 78 ? -13.43 0.184 7.871 1 95.88 78 MET B O 1
ATOM 1897 N N . GLY B 1 79 ? -11.484 1.35 7.812 1 97.19 79 GLY B N 1
ATOM 1898 C CA . GLY B 1 79 ? -11.07 0.915 9.141 1 97.19 79 GLY B CA 1
ATOM 1899 C C . GLY B 1 79 ? -10.68 -0.55 9.195 1 97.19 79 GLY B C 1
ATOM 1900 O O . GLY B 1 79 ? -10.883 -1.216 10.211 1 97.19 79 GLY B O 1
ATOM 1901 N N . ARG B 1 80 ? -10.234 -1.09 8.102 1 97.62 80 ARG B N 1
ATOM 1902 C CA . ARG B 1 80 ? -9.938 -2.516 8.008 1 97.62 80 ARG B CA 1
ATOM 1903 C C . ARG B 1 80 ? -8.68 -2.756 7.188 1 97.62 80 ARG B C 1
ATOM 1905 O O . ARG B 1 80 ? -8.344 -1.965 6.301 1 97.62 80 ARG B O 1
ATOM 1912 N N . PRO B 1 81 ? -7.984 -3.908 7.484 1 97.94 81 PRO B N 1
ATOM 1913 C CA . PRO B 1 81 ? -6.832 -4.285 6.66 1 97.94 81 PRO B CA 1
ATOM 1914 C C . PRO B 1 81 ? -7.238 -4.805 5.281 1 97.94 81 PRO B C 1
ATOM 1916 O O . PRO B 1 81 ? -8.414 -5.105 5.051 1 97.94 81 PRO B O 1
ATOM 1919 N N . GLY B 1 82 ? -6.266 -4.785 4.406 1 98.38 82 GLY B N 1
ATOM 1920 C CA . GLY B 1 82 ? -6.297 -5.445 3.111 1 98.38 82 GLY B CA 1
ATOM 1921 C C . GLY B 1 82 ? -4.945 -5.992 2.691 1 98.38 82 GLY B C 1
ATOM 1922 O O . GLY B 1 82 ? -4.023 -6.078 3.506 1 98.38 82 GLY B O 1
ATOM 1923 N N . VAL B 1 83 ? -4.918 -6.41 1.446 1 98.62 83 VAL B N 1
ATOM 1924 C CA . VAL B 1 83 ? -3.67 -6.965 0.933 1 98.62 83 VAL B CA 1
ATOM 1925 C C . VAL B 1 83 ? -3.334 -6.324 -0.412 1 98.62 83 VAL B C 1
ATOM 1927 O O . VAL B 1 83 ? -4.223 -6.094 -1.236 1 98.62 83 VAL B O 1
ATOM 1930 N N . TYR B 1 84 ? -2.074 -5.98 -0.529 1 98.56 84 TYR B N 1
ATOM 1931 C CA . TYR B 1 84 ? -1.562 -5.473 -1.797 1 98.56 84 TYR B CA 1
ATOM 1932 C C . TYR B 1 84 ? -0.767 -6.547 -2.531 1 98.56 84 TYR B C 1
ATOM 1934 O O . TYR B 1 84 ? 0.216 -7.07 -2.004 1 98.56 84 TYR B O 1
ATOM 1942 N N . VAL B 1 85 ? -1.217 -6.855 -3.73 1 98.25 85 VAL B N 1
ATOM 1943 C CA . VAL B 1 85 ? -0.473 -7.777 -4.586 1 98.25 85 VAL B CA 1
ATOM 1944 C C . VAL B 1 85 ? 0.529 -6.996 -5.434 1 98.25 85 VAL B C 1
ATOM 1946 O O . VAL B 1 85 ? 0.14 -6.219 -6.309 1 98.25 85 VAL B O 1
ATOM 1949 N N . GLN B 1 86 ? 1.739 -7.262 -5.188 1 96.88 86 GLN B N 1
ATOM 1950 C CA . GLN B 1 86 ? 2.809 -6.531 -5.859 1 96.88 86 GLN B CA 1
ATOM 1951 C C . GLN B 1 86 ? 3.201 -7.207 -7.168 1 96.88 86 GLN B C 1
ATOM 1953 O O . GLN B 1 86 ? 3.416 -6.535 -8.18 1 96.88 86 GLN B O 1
ATOM 1958 N N . ASP B 1 87 ? 3.348 -8.5 -7.109 1 96.75 87 ASP B N 1
ATOM 1959 C CA . ASP B 1 87 ? 3.77 -9.258 -8.281 1 96.75 87 ASP B CA 1
ATOM 1960 C C . ASP B 1 87 ? 2.975 -10.562 -8.406 1 96.75 87 ASP B C 1
ATOM 1962 O O . ASP B 1 87 ? 2.758 -11.258 -7.414 1 96.75 87 ASP B O 1
ATOM 1966 N N . LEU B 1 88 ? 2.582 -10.789 -9.578 1 97.44 88 LEU B N 1
ATOM 1967 C CA . LEU B 1 88 ? 2.016 -12.07 -9.977 1 97.44 88 LEU B CA 1
ATOM 1968 C C . LEU B 1 88 ? 2.713 -12.617 -11.219 1 97.44 88 LEU B C 1
ATOM 1970 O O . LEU B 1 88 ? 2.75 -11.953 -12.258 1 97.44 88 LEU B O 1
ATOM 1974 N N . TYR B 1 89 ? 3.281 -13.797 -11.07 1 97.31 89 TYR B N 1
ATOM 1975 C CA . TYR B 1 89 ? 4.035 -14.391 -12.172 1 97.31 89 TYR B CA 1
ATOM 1976 C C . TYR B 1 89 ? 3.695 -15.867 -12.328 1 97.31 89 TYR B C 1
ATOM 1978 O O . TYR B 1 89 ? 3.57 -16.594 -11.336 1 97.31 89 TYR B O 1
ATOM 1986 N N . VAL B 1 90 ? 3.484 -16.25 -13.5 1 97.88 90 VAL B N 1
ATOM 1987 C CA . VAL B 1 90 ? 3.301 -17.656 -13.852 1 97.88 90 VAL B CA 1
ATOM 1988 C C . VAL B 1 90 ? 4.227 -18.016 -15.016 1 97.88 90 VAL B C 1
ATOM 1990 O O . VAL B 1 90 ? 4.281 -17.312 -16.016 1 97.88 90 VAL B O 1
ATOM 1993 N N . GLU B 1 91 ? 4.949 -19.109 -14.844 1 97.38 91 GLU B N 1
ATOM 1994 C CA . GLU B 1 91 ? 5.785 -19.594 -15.93 1 97.38 91 GLU B CA 1
ATOM 1995 C C . GLU B 1 91 ? 4.961 -19.828 -17.203 1 97.38 91 GLU B C 1
ATOM 1997 O O . GLU B 1 91 ? 3.842 -20.328 -17.141 1 97.38 91 GLU B O 1
ATOM 2002 N N . ASP B 1 92 ? 5.602 -19.5 -18.312 1 95.06 92 ASP B N 1
ATOM 2003 C CA . ASP B 1 92 ? 4.914 -19.578 -19.609 1 95.06 92 ASP B CA 1
ATOM 2004 C C . ASP B 1 92 ? 4.355 -20.984 -19.844 1 95.06 92 ASP B C 1
ATOM 2006 O O . ASP B 1 92 ? 3.217 -21.125 -20.297 1 95.06 92 ASP B O 1
ATOM 2010 N N . ARG B 1 93 ? 5.074 -22 -19.547 1 94.44 93 ARG B N 1
ATOM 2011 C CA . ARG B 1 93 ? 4.703 -23.375 -19.859 1 94.44 93 ARG B CA 1
ATOM 2012 C C . ARG B 1 93 ? 3.533 -23.844 -18.984 1 94.44 93 ARG B C 1
ATOM 2014 O O . ARG B 1 93 ? 2.928 -24.875 -19.266 1 94.44 93 ARG B O 1
ATOM 2021 N N . PHE B 1 94 ? 3.238 -23.047 -17.953 1 95.56 94 PHE B N 1
ATOM 2022 C CA . PHE B 1 94 ? 2.156 -23.469 -17.062 1 95.56 94 PHE B CA 1
ATOM 2023 C C . PHE B 1 94 ? 0.967 -22.516 -17.188 1 95.56 94 PHE B C 1
ATOM 2025 O O . PHE B 1 94 ? 0.022 -22.594 -16.406 1 95.56 94 PHE B O 1
ATOM 2032 N N . ARG B 1 95 ? 1.006 -21.609 -18.078 1 92.25 95 ARG B N 1
ATOM 2033 C CA . ARG B 1 95 ? -0.119 -20.703 -18.281 1 92.25 95 ARG B CA 1
ATOM 2034 C C . ARG B 1 95 ? -1.325 -21.453 -18.844 1 92.25 95 ARG B C 1
ATOM 2036 O O . ARG B 1 95 ? -1.175 -22.5 -19.484 1 92.25 95 ARG B O 1
ATOM 2043 N N . GLY B 1 96 ? -2.48 -21 -18.516 1 89.88 96 GLY B N 1
ATOM 2044 C CA . GLY B 1 96 ? -3.707 -21.656 -18.938 1 89.88 96 GLY B CA 1
ATOM 2045 C C . GLY B 1 96 ? -4.188 -22.703 -17.953 1 89.88 96 GLY B C 1
ATOM 2046 O O . GLY B 1 96 ? -5.203 -23.359 -18.188 1 89.88 96 GLY B O 1
ATOM 2047 N N . ARG B 1 97 ? -3.521 -22.844 -16.859 1 91.5 97 ARG B N 1
ATOM 2048 C CA . ARG B 1 97 ? -3.867 -23.844 -15.867 1 91.5 97 ARG B CA 1
ATOM 2049 C C . ARG B 1 97 ? -4.43 -23.188 -14.609 1 91.5 97 ARG B C 1
ATOM 2051 O O . ARG B 1 97 ? -4.371 -23.781 -13.523 1 91.5 97 ARG B O 1
ATOM 2058 N N . ARG B 1 98 ? -4.734 -22 -14.609 1 94 98 ARG B N 1
ATOM 2059 C CA . ARG B 1 98 ? -5.383 -21.234 -13.555 1 94 98 ARG B CA 1
ATOM 2060 C C . ARG B 1 98 ? -4.457 -21.078 -12.352 1 94 98 ARG B C 1
ATOM 2062 O O . ARG B 1 98 ? -4.922 -20.984 -11.211 1 94 98 ARG B O 1
ATOM 2069 N N . VAL B 1 99 ? -3.203 -21.109 -12.641 1 96.56 99 VAL B N 1
ATOM 2070 C CA . VAL B 1 99 ? -2.223 -20.969 -11.57 1 96.56 99 VAL B CA 1
ATOM 2071 C C . VAL B 1 99 ? -2.336 -19.578 -10.953 1 96.56 99 VAL B C 1
ATOM 2073 O O . VAL B 1 99 ? -2.398 -19.438 -9.727 1 96.56 99 VAL B O 1
ATOM 2076 N N . GLY B 1 100 ? -2.432 -18.516 -11.781 1 97.25 100 GLY B N 1
ATOM 2077 C CA . GLY B 1 100 ? -2.553 -17.156 -11.297 1 97.25 100 GLY B CA 1
ATOM 2078 C C . GLY B 1 100 ? -3.789 -16.922 -10.445 1 97.25 100 GLY B C 1
ATOM 2079 O O . GLY B 1 100 ? -3.717 -16.297 -9.383 1 97.25 100 GLY B O 1
ATOM 2080 N N . GLU B 1 101 ? -4.84 -17.438 -10.93 1 96.69 101 GLU B N 1
ATOM 2081 C CA . GLU B 1 101 ? -6.094 -17.328 -10.188 1 96.69 101 GLU B CA 1
ATOM 2082 C C . GLU B 1 101 ? -6.004 -18.016 -8.836 1 96.69 101 GLU B C 1
ATOM 2084 O O . GLU B 1 101 ? -6.438 -17.469 -7.82 1 96.69 101 GLU B O 1
ATOM 2089 N N . ARG B 1 102 ? -5.445 -19.188 -8.797 1 96.88 102 ARG B N 1
ATOM 2090 C CA . ARG B 1 102 ? -5.316 -19.938 -7.555 1 96.88 102 ARG B CA 1
ATOM 2091 C C . ARG B 1 102 ? -4.434 -19.188 -6.555 1 96.88 102 ARG B C 1
ATOM 2093 O O . ARG B 1 102 ? -4.734 -19.156 -5.359 1 96.88 102 ARG B O 1
ATOM 2100 N N . LEU B 1 103 ? -3.367 -18.641 -7.02 1 98.12 103 LEU B N 1
ATOM 2101 C CA . LEU B 1 103 ? -2.484 -17.844 -6.172 1 98.12 103 LEU B CA 1
ATOM 2102 C C . LEU B 1 103 ? -3.232 -16.672 -5.559 1 98.12 103 LEU B C 1
ATOM 2104 O O . LEU B 1 103 ? -3.184 -16.453 -4.348 1 98.12 103 LEU B O 1
ATOM 2108 N N . LEU B 1 104 ? -3.979 -15.953 -6.375 1 98.12 104 LEU B N 1
ATOM 2109 C CA . LEU B 1 104 ? -4.699 -14.766 -5.926 1 98.12 104 LEU B CA 1
ATOM 2110 C C . LEU B 1 104 ? -5.793 -15.141 -4.93 1 98.12 104 LEU B C 1
ATOM 2112 O O . LEU B 1 104 ? -5.977 -14.461 -3.92 1 98.12 104 LEU B O 1
ATOM 2116 N N . ARG B 1 105 ? -6.477 -16.156 -5.18 1 97.81 105 ARG B N 1
ATOM 2117 C CA . ARG B 1 105 ? -7.555 -16.578 -4.289 1 97.81 105 ARG B CA 1
ATOM 2118 C C . ARG B 1 105 ? -7.004 -17 -2.932 1 97.81 105 ARG B C 1
ATOM 2120 O O . ARG B 1 105 ? -7.605 -16.719 -1.894 1 97.81 105 ARG B O 1
ATOM 2127 N N . ARG B 1 106 ? -5.914 -17.688 -2.938 1 98.06 106 ARG B N 1
ATOM 2128 C CA . ARG B 1 106 ? -5.301 -18.078 -1.674 1 98.06 106 ARG B CA 1
ATOM 2129 C C . ARG B 1 106 ? -4.852 -16.859 -0.877 1 98.06 106 ARG B C 1
ATOM 2131 O O . ARG B 1 106 ? -5.055 -16.797 0.337 1 98.06 106 ARG B O 1
ATOM 2138 N N . VAL B 1 107 ? -4.25 -15.898 -1.513 1 98.44 107 VAL B N 1
ATOM 2139 C CA . VAL B 1 107 ? -3.832 -14.664 -0.854 1 98.44 107 VAL B CA 1
ATOM 2140 C C . VAL B 1 107 ? -5.051 -13.945 -0.281 1 98.44 107 VAL B C 1
ATOM 2142 O O . VAL B 1 107 ? -5.02 -13.469 0.855 1 98.44 107 VAL B O 1
ATOM 2145 N N . ALA B 1 108 ? -6.086 -13.906 -1.047 1 98.44 108 ALA B N 1
ATOM 2146 C CA . ALA B 1 108 ? -7.328 -13.281 -0.592 1 98.44 108 ALA B CA 1
ATOM 2147 C C . ALA B 1 108 ? -7.902 -14.023 0.611 1 98.44 108 ALA B C 1
ATOM 2149 O O . ALA B 1 108 ? -8.359 -13.398 1.574 1 98.44 108 ALA B O 1
ATOM 2150 N N . LYS B 1 109 ? -7.902 -15.289 0.521 1 98.31 109 LYS B N 1
ATOM 2151 C CA . LYS B 1 109 ? -8.406 -16.109 1.613 1 98.31 109 LYS B CA 1
ATOM 2152 C C . LYS B 1 109 ? -7.633 -15.859 2.902 1 98.31 109 LYS B C 1
ATOM 2154 O O . LYS B 1 109 ? -8.227 -15.711 3.973 1 98.31 109 LYS B O 1
ATOM 2159 N N . GLU B 1 110 ? -6.371 -15.859 2.846 1 97.94 110 GLU B N 1
ATOM 2160 C CA . GLU B 1 110 ? -5.531 -15.602 4.012 1 97.94 110 GLU B CA 1
ATOM 2161 C C . GLU B 1 110 ? -5.754 -14.195 4.551 1 97.94 110 GLU B C 1
ATOM 2163 O O . GLU B 1 110 ? -5.781 -13.984 5.77 1 97.94 110 GLU B O 1
ATOM 2168 N N . CYS B 1 111 ? -5.895 -13.242 3.641 1 98.12 111 CYS B N 1
ATOM 2169 C CA . CYS B 1 111 ? -6.203 -11.875 4.039 1 98.12 111 CYS B CA 1
ATOM 2170 C C . CYS B 1 111 ? -7.527 -11.812 4.789 1 98.12 111 CYS B C 1
ATOM 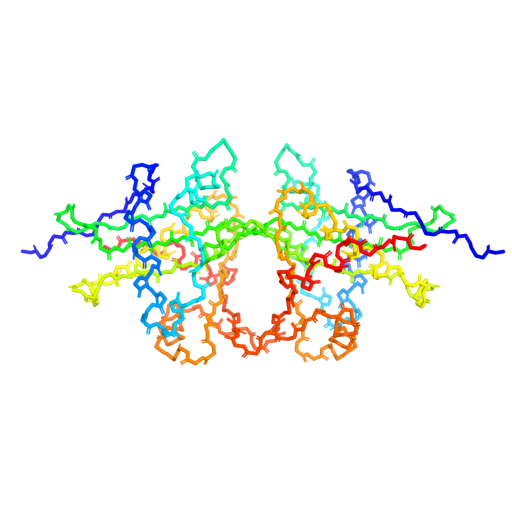2172 O O . CYS B 1 111 ? -7.617 -11.195 5.852 1 98.12 111 CYS B O 1
ATOM 2174 N N . ARG B 1 112 ? -8.477 -12.438 4.281 1 97.94 112 ARG B N 1
ATOM 2175 C CA . ARG B 1 112 ? -9.789 -12.461 4.914 1 97.94 112 ARG B CA 1
ATOM 2176 C C . ARG B 1 112 ? -9.711 -13.094 6.301 1 97.94 112 ARG B C 1
ATOM 2178 O O . ARG B 1 112 ? -10.305 -12.586 7.254 1 97.94 112 ARG B O 1
ATOM 2185 N N . ALA B 1 113 ? -9.016 -14.148 6.379 1 97.12 113 ALA B N 1
ATOM 2186 C CA . ALA B 1 113 ? -8.859 -14.844 7.652 1 97.12 113 ALA B CA 1
ATOM 2187 C C . ALA B 1 113 ? -8.227 -13.93 8.703 1 97.12 113 ALA B C 1
ATOM 2189 O O . ALA B 1 113 ? -8.492 -14.078 9.898 1 97.12 113 ALA B O 1
ATOM 2190 N N . ALA B 1 114 ? -7.469 -13 8.25 1 95.31 114 ALA B N 1
ATOM 2191 C CA . ALA B 1 114 ? -6.785 -12.07 9.148 1 95.31 114 ALA B CA 1
ATOM 2192 C C . ALA B 1 114 ? -7.617 -10.812 9.375 1 95.31 114 ALA B C 1
ATOM 2194 O O . ALA B 1 114 ? -7.129 -9.828 9.938 1 95.31 114 ALA B O 1
ATOM 2195 N N . GLY B 1 115 ? -8.859 -10.828 8.844 1 95.62 115 GLY B N 1
ATOM 2196 C CA . GLY B 1 115 ? -9.758 -9.711 9.07 1 95.62 115 GLY B CA 1
ATOM 2197 C C . GLY B 1 115 ? -9.781 -8.727 7.914 1 95.62 115 GLY B C 1
ATOM 2198 O O . GLY B 1 115 ? -10.422 -7.68 8 1 95.62 115 GLY B O 1
ATOM 2199 N N . GLY B 1 116 ? -9.07 -9.07 6.848 1 97.94 116 GLY B N 1
ATOM 2200 C CA . GLY B 1 116 ? -9.031 -8.203 5.684 1 97.94 116 GLY B CA 1
ATOM 2201 C C . GLY B 1 116 ? -10.32 -8.203 4.891 1 97.94 116 GLY B C 1
ATOM 2202 O O . GLY B 1 116 ? -11.062 -9.188 4.902 1 97.94 116 GLY B O 1
ATOM 2203 N N . VAL B 1 117 ? -10.516 -7.012 4.152 1 98.06 117 VAL B N 1
ATOM 2204 C CA . VAL B 1 117 ? -11.805 -6.891 3.486 1 98.06 117 VAL B CA 1
ATOM 2205 C C . VAL B 1 117 ? -11.602 -6.457 2.037 1 98.06 117 VAL B C 1
ATOM 2207 O O . VAL B 1 117 ? -12.562 -6.109 1.344 1 98.06 117 VAL B O 1
ATOM 2210 N N . TYR B 1 118 ? -10.305 -6.379 1.562 1 97.94 118 TYR B N 1
ATOM 2211 C CA . TYR B 1 118 ? -10.078 -5.965 0.182 1 97.94 118 TYR B CA 1
ATOM 2212 C C . TYR B 1 118 ? -8.703 -6.391 -0.301 1 97.94 118 TYR B C 1
ATOM 2214 O O . TYR B 1 118 ? -7.824 -6.707 0.506 1 97.94 118 TYR B O 1
ATOM 2222 N N . LEU B 1 119 ? -8.594 -6.527 -1.572 1 98.44 119 LEU B N 1
ATOM 2223 C CA . LEU B 1 119 ? -7.359 -6.77 -2.311 1 98.44 119 LEU B CA 1
ATOM 2224 C C . LEU B 1 119 ? -7.141 -5.695 -3.371 1 98.44 119 LEU B C 1
ATOM 2226 O O . LEU B 1 119 ? -8.078 -5.316 -4.078 1 98.44 119 LEU B O 1
ATOM 2230 N N . ARG B 1 120 ? -5.887 -5.207 -3.373 1 97.19 120 ARG B N 1
ATOM 2231 C CA . ARG B 1 120 ? -5.5 -4.172 -4.324 1 97.19 120 ARG B CA 1
ATOM 2232 C C . ARG B 1 120 ? -4.23 -4.562 -5.074 1 97.19 120 ARG B C 1
ATOM 2234 O O . ARG B 1 120 ? -3.412 -5.332 -4.559 1 97.19 120 ARG B O 1
ATOM 2241 N N . LEU B 1 121 ? -4.125 -4.055 -6.27 1 95.44 121 LEU B N 1
ATOM 2242 C CA . LEU B 1 121 ? -2.889 -4.156 -7.035 1 95.44 121 LEU B CA 1
ATOM 2243 C C . LEU B 1 121 ? -2.768 -3.002 -8.023 1 95.44 121 LEU B C 1
ATOM 2245 O O . LEU B 1 121 ? -3.697 -2.205 -8.172 1 95.44 121 LEU B O 1
ATOM 2249 N N . SER B 1 122 ? -1.589 -2.838 -8.578 1 91.81 122 SER B N 1
ATOM 2250 C CA . SER B 1 122 ? -1.342 -1.862 -9.633 1 91.81 122 SER B CA 1
ATOM 2251 C C . SER B 1 122 ? -0.818 -2.537 -10.898 1 91.81 122 SER B C 1
ATOM 2253 O O . SER B 1 122 ? -0.003 -3.459 -10.82 1 91.81 122 SER B O 1
ATOM 2255 N N . VAL B 1 123 ? -1.311 -2.137 -11.977 1 89.75 123 VAL B N 1
ATOM 2256 C CA . VAL B 1 123 ? -0.911 -2.67 -13.273 1 89.75 123 VAL B CA 1
ATOM 2257 C C . VAL B 1 123 ? -0.38 -1.543 -14.156 1 89.75 123 VAL B C 1
ATOM 2259 O O . VAL B 1 123 ? -0.89 -0.42 -14.117 1 89.75 123 VAL B O 1
ATOM 2262 N N . ASP B 1 124 ? 0.599 -1.933 -14.922 1 86.56 124 ASP B N 1
ATOM 2263 C CA . ASP B 1 124 ? 1.023 -0.993 -15.961 1 86.56 124 ASP B CA 1
ATOM 2264 C C . ASP B 1 124 ? -0.126 -0.663 -16.906 1 86.56 124 ASP B C 1
ATOM 2266 O O . ASP B 1 124 ? -0.848 -1.559 -17.344 1 86.56 124 ASP B O 1
ATOM 2270 N N . THR B 1 125 ? -0.241 0.628 -17.25 1 84.81 125 THR B N 1
ATOM 2271 C CA . THR B 1 125 ? -1.367 1.081 -18.062 1 84.81 125 THR B CA 1
ATOM 2272 C C . THR B 1 125 ? -1.329 0.443 -19.453 1 84.81 125 THR B C 1
ATOM 2274 O O . THR B 1 125 ? -2.355 0.356 -20.125 1 84.81 125 THR B O 1
ATOM 2277 N N . ASP B 1 126 ? -0.234 -0.024 -19.859 1 85.38 126 ASP B N 1
ATOM 2278 C CA . ASP B 1 126 ? -0.085 -0.588 -21.203 1 85.38 126 ASP B CA 1
ATOM 2279 C C . ASP B 1 126 ? -0.199 -2.111 -21.172 1 85.38 126 ASP B C 1
ATOM 2281 O O . ASP B 1 126 ? -0.144 -2.764 -22.219 1 85.38 126 ASP B O 1
ATOM 2285 N N . ASN B 1 127 ? -0.39 -2.654 -20.047 1 87.31 127 ASN B N 1
ATOM 2286 C CA . ASN B 1 127 ? -0.473 -4.105 -19.922 1 87.31 127 ASN B CA 1
ATOM 2287 C C . ASN B 1 127 ? -1.912 -4.598 -20.047 1 87.31 127 ASN B C 1
ATOM 2289 O O . ASN B 1 127 ? -2.49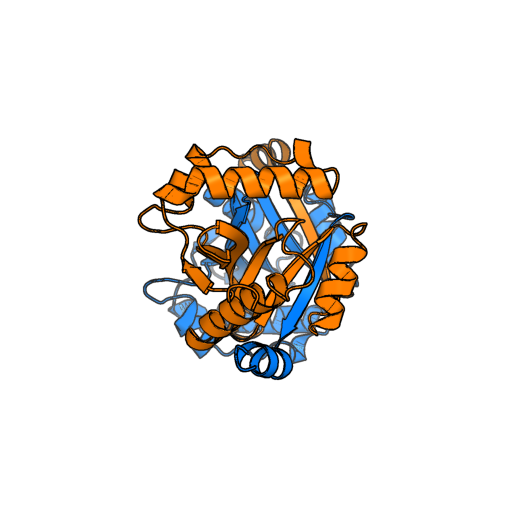8 -5.07 -19.062 1 87.31 127 ASN B O 1
ATOM 2293 N N . GLU B 1 128 ? -2.367 -4.684 -21.234 1 88.94 128 GLU B N 1
ATOM 2294 C CA . GLU B 1 128 ? -3.764 -5.02 -21.484 1 88.94 128 GLU B CA 1
ATOM 2295 C C . GLU B 1 128 ? -4.062 -6.465 -21.109 1 88.94 128 GLU B C 1
ATOM 2297 O O . GLU B 1 128 ? -5.172 -6.777 -20.672 1 88.94 128 GLU B O 1
ATOM 2302 N N . THR B 1 129 ? -3.111 -7.246 -21.219 1 88.38 129 THR B N 1
ATOM 2303 C CA . THR B 1 129 ? -3.287 -8.656 -20.891 1 88.38 129 THR B CA 1
ATOM 2304 C C . THR B 1 129 ? -3.555 -8.844 -19.406 1 88.38 129 THR B C 1
ATOM 2306 O O . THR B 1 129 ? -4.492 -9.547 -19.016 1 88.38 129 THR B O 1
ATOM 2309 N N . ALA B 1 130 ? -2.713 -8.234 -18.609 1 90.19 130 ALA B N 1
ATOM 2310 C CA . ALA B 1 130 ? -2.91 -8.312 -17.156 1 90.19 130 ALA B CA 1
ATOM 2311 C C . ALA B 1 130 ? -4.254 -7.719 -16.766 1 90.19 130 ALA B C 1
ATOM 2313 O O . ALA B 1 130 ? -4.984 -8.305 -15.953 1 90.19 130 ALA B O 1
ATOM 2314 N N . LYS B 1 131 ? -4.617 -6.586 -17.328 1 91.69 131 LYS B N 1
ATOM 2315 C CA . LYS B 1 131 ? -5.883 -5.93 -17.031 1 91.69 131 LYS B CA 1
ATOM 2316 C C . LYS B 1 131 ? -7.066 -6.848 -17.312 1 91.69 131 LYS B C 1
ATOM 2318 O O . LYS B 1 131 ? -7.977 -6.98 -16.5 1 91.69 131 LYS B O 1
ATOM 2323 N N . ALA B 1 132 ? -7.02 -7.469 -18.438 1 91.31 132 ALA B N 1
ATOM 2324 C CA . ALA B 1 132 ? -8.086 -8.391 -18.844 1 91.31 132 ALA B CA 1
ATOM 2325 C C . ALA B 1 132 ? -8.172 -9.57 -17.875 1 91.31 132 ALA B C 1
ATOM 2327 O O . ALA B 1 132 ? -9.266 -10.023 -17.531 1 91.31 132 ALA B O 1
ATOM 2328 N N . PHE B 1 133 ? -7.023 -10.023 -17.516 1 92.5 133 PHE B N 1
ATOM 2329 C CA . PHE B 1 133 ? -6.949 -11.141 -16.578 1 92.5 133 PHE B CA 1
ATOM 2330 C C . PHE B 1 133 ? -7.613 -10.781 -15.258 1 92.5 133 PHE B C 1
ATOM 2332 O O . PHE B 1 133 ? -8.461 -11.523 -14.766 1 92.5 133 PHE B O 1
ATOM 2339 N N . TYR B 1 134 ? -7.301 -9.672 -14.656 1 94.75 134 TYR B N 1
ATOM 2340 C CA . TYR B 1 134 ? -7.844 -9.266 -13.367 1 94.75 134 TYR B CA 1
ATOM 2341 C C . TYR B 1 134 ? -9.328 -8.938 -13.484 1 94.75 134 TYR B C 1
ATOM 2343 O O . TYR B 1 134 ? -10.109 -9.273 -12.586 1 94.75 134 TYR B O 1
ATOM 2351 N N . GLU B 1 135 ? -9.68 -8.312 -14.57 1 91.88 135 GLU B N 1
ATOM 2352 C CA . GLU B 1 135 ? -11.086 -7.996 -14.797 1 91.88 135 GLU B CA 1
ATOM 2353 C C . GLU B 1 135 ? -11.93 -9.258 -14.828 1 91.88 135 GLU B C 1
ATOM 2355 O O . GLU B 1 135 ? -13.031 -9.289 -14.273 1 91.88 135 GLU B O 1
ATOM 2360 N N . LYS B 1 136 ? -11.438 -10.258 -15.406 1 92.31 136 LYS B N 1
ATOM 2361 C CA . LYS B 1 136 ? -12.133 -11.531 -15.484 1 92.31 136 LYS B CA 1
ATOM 2362 C C . LYS B 1 136 ? -12.336 -12.133 -14.094 1 92.31 136 LYS B C 1
ATOM 2364 O O . LYS B 1 136 ? -13.312 -12.859 -13.867 1 92.31 136 LYS B O 1
ATOM 2369 N N . LEU B 1 137 ? -11.477 -11.875 -13.172 1 93.25 137 LEU B N 1
ATOM 2370 C CA . LEU B 1 137 ? -11.539 -12.398 -11.812 1 93.25 137 LEU B CA 1
ATOM 2371 C C . LEU B 1 137 ? -12.398 -11.5 -10.93 1 93.25 137 LEU B C 1
ATOM 2373 O O . LEU B 1 137 ? -12.57 -11.773 -9.742 1 93.25 137 LEU B O 1
ATOM 2377 N N . GLY B 1 138 ? -12.875 -10.352 -11.484 1 92.31 138 GLY B N 1
ATOM 2378 C CA . GLY B 1 138 ? -13.703 -9.43 -10.719 1 92.31 138 GLY B CA 1
ATOM 2379 C C . GLY B 1 138 ? -12.898 -8.359 -10.008 1 92.31 138 GLY B C 1
ATOM 2380 O O . GLY B 1 138 ? -13.445 -7.594 -9.211 1 92.31 138 GLY B O 1
ATOM 2381 N N . ILE B 1 139 ? -11.617 -8.344 -10.219 1 94 139 ILE B N 1
ATOM 2382 C CA . ILE B 1 139 ? -10.766 -7.27 -9.719 1 94 139 ILE B CA 1
ATOM 2383 C C . ILE B 1 139 ? -10.727 -6.125 -10.727 1 94 139 ILE B C 1
ATOM 2385 O O . ILE B 1 139 ? -10.023 -6.203 -11.734 1 94 139 ILE B O 1
ATOM 2389 N N . GLY B 1 140 ? -11.469 -5.051 -10.375 1 90.06 140 GLY B N 1
ATOM 2390 C CA . GLY B 1 140 ? -11.75 -4.074 -11.422 1 90.06 140 GLY B CA 1
ATOM 2391 C C . GLY B 1 140 ? -10.922 -2.807 -11.281 1 90.06 140 GLY B C 1
ATOM 2392 O O . GLY B 1 140 ? -10.328 -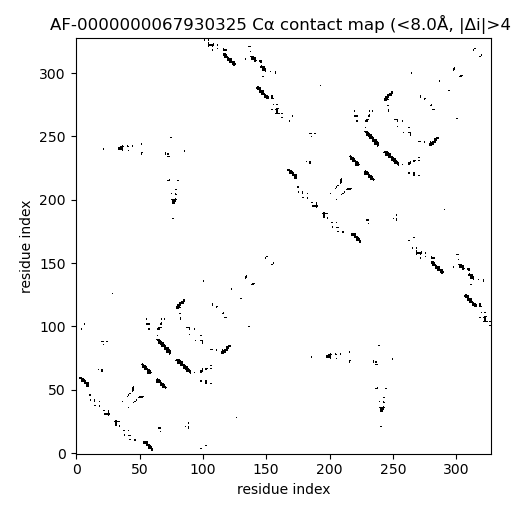2.561 -10.234 1 90.06 140 GLY B O 1
ATOM 2393 N N . TRP B 1 141 ? -11 -2.006 -12.336 1 86.06 141 TRP B N 1
ATOM 2394 C CA . TRP B 1 141 ? -10.305 -0.725 -12.438 1 86.06 141 TRP B CA 1
ATOM 2395 C C . TRP B 1 141 ? -10.914 0.296 -11.477 1 86.06 141 TRP B C 1
ATOM 2397 O O . TRP B 1 141 ? -12.141 0.417 -11.383 1 86.06 141 TRP B O 1
ATOM 2407 N N . SER B 1 142 ? -9.969 0.877 -10.742 1 86.5 142 SER B N 1
ATOM 2408 C CA . SER B 1 142 ? -10.375 2.01 -9.914 1 86.5 142 SER B CA 1
ATOM 2409 C C . SER B 1 142 ? -10.141 3.332 -10.641 1 86.5 142 SER B C 1
ATOM 2411 O O . SER B 1 142 ? -9.148 4.012 -10.391 1 86.5 142 SER B O 1
ATOM 2413 N N . SER B 1 143 ? -11.07 3.717 -11.492 1 76.5 143 SER B N 1
ATOM 2414 C CA . SER B 1 143 ? -10.93 4.883 -12.352 1 76.5 143 SER B CA 1
ATOM 2415 C C . SER B 1 143 ? -10.875 6.172 -11.539 1 76.5 143 SER B C 1
ATOM 2417 O O . SER B 1 143 ? -10.477 7.223 -12.055 1 76.5 143 SER B O 1
ATOM 2419 N N . TYR B 1 144 ? -11.078 6.102 -10.305 1 76.5 144 TYR B N 1
ATOM 2420 C CA . TYR B 1 144 ? -11.18 7.305 -9.492 1 76.5 144 TYR B CA 1
ATOM 2421 C C . TYR B 1 144 ? -9.93 7.508 -8.648 1 76.5 144 TYR B C 1
ATOM 2423 O O . TYR B 1 144 ? -9.852 8.445 -7.852 1 76.5 144 TYR B O 1
ATOM 2431 N N . GLU B 1 145 ? -9 6.684 -8.891 1 86.56 145 GLU B N 1
ATOM 2432 C CA . GLU B 1 145 ? -7.773 6.809 -8.109 1 86.56 145 GLU B CA 1
ATOM 2433 C C . GLU B 1 145 ? -6.547 6.891 -9.016 1 86.56 145 GLU B C 1
ATOM 2435 O O . GLU B 1 145 ? -6.406 6.102 -9.953 1 86.56 145 GLU B O 1
ATOM 2440 N N . GLN B 1 146 ? -5.738 7.828 -8.703 1 88 146 GLN B N 1
ATOM 2441 C CA . GLN B 1 146 ? -4.469 8 -9.398 1 88 146 GLN B CA 1
ATOM 2442 C C . GLN B 1 146 ? -3.293 7.914 -8.43 1 88 146 GLN B C 1
ATOM 2444 O O . GLN B 1 146 ? -3.336 8.492 -7.344 1 88 146 GLN B O 1
ATOM 2449 N N . VAL B 1 147 ? -2.25 7.258 -8.93 1 92.12 147 VAL B N 1
ATOM 2450 C CA . VAL B 1 147 ? -1.072 7.059 -8.094 1 92.12 147 VAL B CA 1
ATOM 2451 C C . VAL B 1 147 ? -0.088 8.203 -8.305 1 92.12 147 VAL B C 1
ATOM 2453 O O . VAL B 1 147 ? 0.163 8.617 -9.438 1 92.12 147 VAL B O 1
ATOM 2456 N N . GLN B 1 148 ? 0.417 8.781 -7.23 1 94.12 148 GLN B N 1
ATOM 2457 C CA . GLN B 1 148 ? 1.53 9.719 -7.23 1 94.12 148 GLN B CA 1
ATOM 2458 C C . GLN B 1 148 ? 2.703 9.188 -6.414 1 94.12 148 GLN B C 1
ATOM 2460 O O . GLN B 1 148 ? 2.506 8.484 -5.418 1 94.12 148 GLN B O 1
ATOM 2465 N N . LYS B 1 149 ? 3.938 9.555 -6.945 1 95.56 149 LYS B N 1
ATOM 2466 C CA . LYS B 1 149 ? 5.09 9.055 -6.207 1 95.56 149 LYS B CA 1
ATOM 2467 C C . LYS B 1 149 ? 6.301 9.961 -6.391 1 95.56 149 LYS B C 1
ATOM 2469 O O . LYS B 1 149 ? 6.336 10.789 -7.305 1 95.56 149 LYS B O 1
ATOM 2474 N N . ILE B 1 150 ? 7.23 9.906 -5.473 1 96.12 150 ILE B N 1
ATOM 2475 C CA . ILE B 1 150 ? 8.562 10.492 -5.52 1 96.12 150 ILE B CA 1
ATOM 2476 C C . ILE B 1 150 ? 9.602 9.445 -5.109 1 96.12 150 ILE B C 1
ATOM 2478 O O . ILE B 1 150 ? 9.438 8.766 -4.094 1 96.12 150 ILE B O 1
ATOM 2482 N N . VAL B 1 151 ? 10.641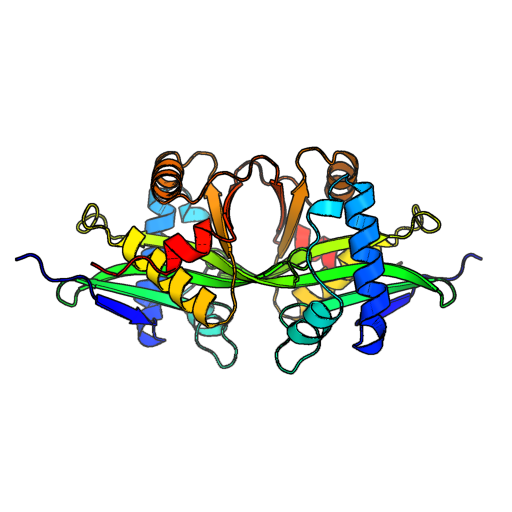 9.258 -5.969 1 95.19 151 VAL B N 1
ATOM 2483 C CA . VAL B 1 151 ? 11.516 8.102 -5.805 1 95.19 151 VAL B CA 1
ATOM 2484 C C . VAL B 1 151 ? 12.969 8.539 -5.91 1 95.19 151 VAL B C 1
ATOM 2486 O O . VAL B 1 151 ? 13.273 9.578 -6.488 1 95.19 151 VAL B O 1
ATOM 2489 N N . GLY B 1 152 ? 13.828 7.742 -5.375 1 95.12 152 GLY B N 1
ATOM 2490 C CA . GLY B 1 152 ? 15.258 7.879 -5.586 1 95.12 152 GLY B CA 1
ATOM 2491 C C . GLY B 1 152 ? 15.805 9.219 -5.133 1 95.12 152 GLY B C 1
ATOM 2492 O O . GLY B 1 152 ? 15.531 9.656 -4.016 1 95.12 152 GLY B O 1
ATOM 2493 N N . ASP B 1 153 ? 16.562 9.867 -6.004 1 95.31 153 ASP B N 1
ATOM 2494 C CA . ASP B 1 153 ? 17.25 11.109 -5.645 1 95.31 153 ASP B CA 1
ATOM 2495 C C . ASP B 1 153 ? 16.25 12.211 -5.301 1 95.31 153 ASP B C 1
ATOM 2497 O O . ASP B 1 153 ? 16.469 13 -4.383 1 95.31 153 ASP B O 1
ATOM 2501 N N . ALA B 1 154 ? 15.211 12.227 -6.066 1 95.44 154 ALA B N 1
ATOM 2502 C CA . ALA B 1 154 ? 14.188 13.234 -5.789 1 95.44 154 ALA B CA 1
ATOM 2503 C C . ALA B 1 154 ? 13.57 13.023 -4.41 1 95.44 154 ALA B C 1
ATOM 2505 O O . ALA B 1 154 ? 13.328 13.984 -3.678 1 95.44 154 ALA B O 1
ATOM 2506 N N . PHE B 1 155 ? 13.359 11.805 -4.082 1 97.25 155 PHE B N 1
ATOM 2507 C CA . PHE B 1 155 ? 12.844 11.461 -2.764 1 97.25 155 PHE B CA 1
ATOM 2508 C C . PHE B 1 155 ? 13.828 11.852 -1.671 1 97.25 155 PHE B C 1
ATOM 2510 O O . PHE B 1 155 ? 13.43 12.43 -0.653 1 97.25 155 PHE B O 1
ATOM 2517 N N . PHE B 1 156 ? 15.086 11.562 -1.837 1 96.94 156 PHE B N 1
ATOM 2518 C CA . PHE B 1 156 ? 16.094 11.891 -0.836 1 96.94 156 PHE B CA 1
ATOM 2519 C C . PHE B 1 156 ? 16.172 13.398 -0.623 1 96.94 156 PHE B C 1
ATOM 2521 O O . PHE B 1 156 ? 16.25 13.867 0.516 1 96.94 156 PHE B O 1
ATOM 2528 N N . ALA B 1 157 ? 16.109 14.141 -1.69 1 96.06 157 ALA B N 1
ATOM 2529 C CA . ALA B 1 157 ? 16.125 15.594 -1.595 1 96.06 157 ALA B CA 1
ATOM 2530 C C . ALA B 1 157 ? 14.914 16.109 -0.831 1 96.06 157 ALA B C 1
ATOM 2532 O O . ALA B 1 157 ? 15.039 17.016 0.001 1 96.06 157 ALA B O 1
ATOM 2533 N N . PHE B 1 158 ? 13.828 15.508 -1.146 1 95.94 158 PHE B N 1
ATOM 2534 C CA . PHE B 1 158 ? 12.586 15.883 -0.485 1 95.94 158 PHE B CA 1
ATOM 2535 C C . PHE B 1 158 ? 12.656 15.602 1.01 1 95.94 158 PHE B C 1
ATOM 2537 O O . PHE B 1 158 ? 12.297 16.453 1.827 1 95.94 158 PHE B O 1
ATOM 2544 N N . ALA B 1 159 ? 13.156 14.453 1.384 1 95.56 159 ALA B N 1
ATOM 2545 C CA . ALA B 1 159 ? 13.25 14 2.77 1 95.56 159 ALA B CA 1
ATOM 2546 C C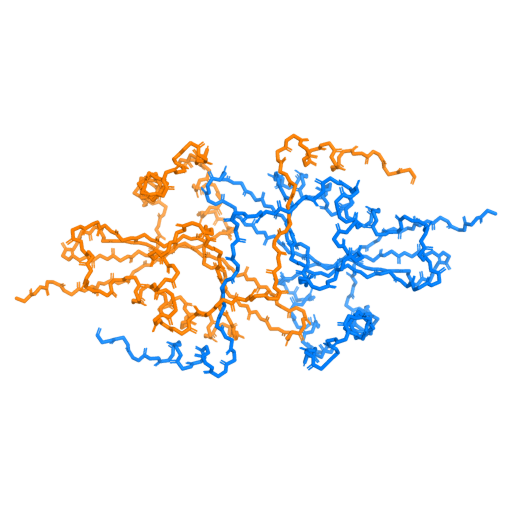 . ALA B 1 159 ? 14.273 14.828 3.547 1 95.56 159 ALA B C 1
ATOM 2548 O O . ALA B 1 159 ? 14.125 15.031 4.754 1 95.56 159 ALA B O 1
ATOM 2549 N N . ASP B 1 160 ? 15.258 15.258 2.904 1 93.94 160 ASP B N 1
ATOM 2550 C CA . ASP B 1 160 ? 16.391 15.891 3.576 1 93.94 160 ASP B CA 1
ATOM 2551 C C . ASP B 1 160 ? 16.203 17.406 3.664 1 93.94 160 ASP B C 1
ATOM 2553 O O . ASP B 1 160 ? 16.984 18.094 4.309 1 93.94 160 ASP B O 1
ATOM 2557 N N . THR B 1 161 ? 15.195 17.875 2.973 1 87.56 161 THR B N 1
ATOM 2558 C CA . THR B 1 161 ? 14.945 19.312 3.064 1 87.56 161 THR B CA 1
ATOM 2559 C C . THR B 1 161 ? 14.711 19.734 4.512 1 87.56 161 THR B C 1
ATOM 2561 O O . THR B 1 161 ? 13.898 19.125 5.219 1 87.56 161 THR B O 1
ATOM 2564 N N . PRO B 1 162 ? 15.57 20.672 4.965 1 80.69 162 PRO B N 1
ATOM 2565 C CA . PRO B 1 162 ? 15.453 21.109 6.359 1 80.69 162 PRO B CA 1
ATOM 2566 C C . PRO B 1 162 ? 14.07 21.656 6.691 1 80.69 162 PRO B C 1
ATOM 2568 O O . PRO B 1 162 ? 13.422 22.281 5.844 1 80.69 162 PRO B O 1
ATOM 2571 N N . GLU B 1 163 ? 13.562 21.203 7.848 1 68.56 163 GLU B N 1
ATOM 2572 C CA . GLU B 1 163 ? 12.297 21.703 8.375 1 68.56 163 GLU B CA 1
ATOM 2573 C C . GLU B 1 163 ? 12.406 23.172 8.766 1 68.56 163 GLU B C 1
ATOM 2575 O O . GLU B 1 163 ? 13.281 23.547 9.547 1 68.56 163 GLU B O 1
ATOM 2580 N N . GLU B 1 164 ? 12.023 24.125 7.848 1 57.62 164 GLU B N 1
ATOM 2581 C CA . GLU B 1 164 ? 12.141 25.516 8.273 1 57.62 164 GLU B CA 1
ATOM 2582 C C . GLU B 1 164 ? 11.148 25.828 9.398 1 57.62 164 GLU B C 1
ATOM 2584 O O . GLU B 1 164 ? 10.086 25.219 9.484 1 57.62 164 GLU B O 1
#

Nearest PDB structures (foldseek):
  2fe7-assembly1_B  TM=9.642E-01  e=3.044E-15  Pseudomonas aeruginosa UCBPP-PA14
  2fe7-assembly1_A  TM=9.685E-01  e=2.073E-14  Pseudomonas aeruginosa UCBPP-PA14
  3i9s-assembly1_B  TM=8.382E-01  e=6.147E-12  Vibrio cholerae
  8a9n-assembly1_B  TM=8.054E-01  e=7.445E-10  Acinetobacter baumannii
  8a9o-assembly1_A  TM=7.866E-01  e=2.509E-09  Acinetobacter baumannii

Foldseek 3Di:
DWFDKDKDKDDLVCLVVVVVQVLVVCVVVVRNVVDPDDSVNCNVQQHDPHHQKIKMFIDTPNHTFWIWIKHKDDDPVVRWIAMETEDTGGDPVCPPVCNRVVRVVVRRVVCVVVGHDDYDYDDDPPCVVVQVVCVVVVNHDPPPDDDDDDDDPRVVCVVPPDDD/DWFDKDKDKDALVCLVVVVVQVLVVCVVVVRNVVDPDDSVNCNVQQHDPHHQKIKMFIDTPNHTFWIWIKHKDDDPVVRWIAMETEDTGGDPVCPPVCNRVVRVVVRRVVCVVVGHDDYDYDDDPPCVVVQVVCVVVVNHDPPPDDDDDDDDPRVVCVVPPDDD

Radius of gyration: 20.24 Å; Cα contacts (8 Å, |Δi|>4): 620; chains: 2; bounding box: 40×72×45 Å

Secondary structure (DSSP, 8-state):
-PPPEEEEE--GGGHHHHHHHHHHHHHHTT-GGG----HHHHHHHHSSSS-S-EEEEEEETTEEEEEEEEEEEEETTTTEEEEEEEEEEE-GGGTTSSHHHHHHHHHHHHHHHTT--EEEEEEETT-HHHHHHHHHTT-EE-TTEEEEEEEHHHHHHHHHS---/-PPPEEEEE--GGGHHHHHHHHHHHHHHTT-GGG----HHHHHHHHSSSS-S-EEEEEEETTEEEEEEEEEEEEETTTTEEEEEEEEEEE-GGGTTSSHHHHHHHHHHHHHHHTT--EEEEEEETT-HHHHHHHHHTT-EE-TTEEEEEEEHHHHHHHHHS---

Organism: Mesorhizobium plurifarium (NCBI:txid69974)

pLDDT: mean 93.94, std 6.69, range [57.59, 98.81]

Sequence (328 aa):
MPAPVTLRPGRIDDVETIHGALLRLGTHIGAHQEITSTPDDLRRYGFGEKPAFSTLIAEIGGEFAGLCLHFPIFSTWMGRPGVYVQDLYVEDRFRGRRVGERLLRRVAKECRAAGGVYLRLSVDTDNETAKAFYEKLGIGWSSYEQVQKIVGDAFFAFADTPEEMPAPVTLRPGRIDDVETIHGALLRLGTHIGAHQEITSTPDDLRRYGFGEKPAFSTLIAEIGGEFAGLCLHFPIFSTWMGRPGVYVQDLYVEDRFRGRRVGERLLRRVAKECRAAGGVYLRLSVDTDNETAKAFYEKLGIGWSSYEQVQKIVGDAFFAFADTPEE

Solvent-accessible surface area (backbone atoms only — not comparable to full-atom values): 17491 Å² total; per-residue (Å²): 125,82,61,63,80,44,75,44,74,61,49,75,88,39,34,64,61,52,47,52,50,51,50,52,48,21,50,76,70,74,39,40,86,62,47,66,38,48,49,66,34,46,44,59,40,42,60,49,95,75,47,60,38,47,43,40,32,33,26,41,78,86,34,87,33,33,40,33,33,31,33,72,42,64,36,76,40,60,35,38,38,25,34,35,46,74,43,77,45,62,40,76,92,49,60,91,66,56,54,65,58,50,49,51,30,50,52,41,32,55,33,40,75,73,59,23,47,34,43,35,35,67,40,52,64,82,40,59,66,61,53,52,54,36,43,73,73,59,34,32,79,40,84,52,48,37,42,29,38,26,50,53,71,62,25,51,54,51,26,63,51,76,86,126,123,84,62,62,79,44,78,43,73,60,51,74,89,38,34,63,60,52,45,51,49,52,51,52,49,22,49,74,73,73,39,40,85,63,48,65,38,47,52,64,35,45,43,59,42,43,59,46,96,75,48,60,38,48,42,40,32,32,26,41,78,87,34,88,34,32,39,33,33,33,33,72,43,63,37,77,42,60,34,39,40,25,35,35,46,74,43,77,47,61,40,77,92,48,60,93,65,55,55,66,57,52,49,51,30,50,54,39,32,55,34,39,74,73,59,24,46,34,43,34,36,66,40,52,66,84,41,58,66,60,51,52,54,36,42,74,73,59,34,32,78,40,84,54,46,38,43,30,37,26,50,52,70,62,25,51,54,49,25,62,51,76,86,126

InterPro domains:
  IPR000182 GNAT domain [PF00583] (43-138)
  IPR000182 GNAT domain [PS51186] (5-162)
  IPR016181 Acyl-CoA N-acyltransferase [SSF55729] (5-138)
  IPR051016 Diverse Substrate Acetyltransferase [PTHR10545] (5-139)